Protein AF-A0A916IFM3-F1 (afdb_monomer)

Structure (mmCIF, N/CA/C/O backbone):
data_AF-A0A916IFM3-F1
#
_entry.id   AF-A0A916IFM3-F1
#
loop_
_atom_site.group_PDB
_atom_site.id
_atom_site.type_symbol
_atom_site.label_atom_id
_atom_site.label_alt_id
_atom_site.label_comp_id
_atom_site.label_asym_id
_atom_site.label_entity_id
_atom_site.label_seq_id
_atom_site.pdbx_PDB_ins_code
_atom_site.Cartn_x
_atom_site.Cartn_y
_atom_site.Cartn_z
_atom_site.occupancy
_atom_site.B_iso_or_equiv
_atom_site.auth_seq_id
_atom_site.auth_comp_id
_atom_site.auth_asym_id
_atom_site.auth_atom_id
_atom_site.pdbx_PDB_model_num
ATOM 1 N N . TYR A 1 1 ? -0.578 -4.551 -26.439 1.00 43.31 1 TYR A N 1
ATOM 2 C CA . TYR A 1 1 ? -0.124 -4.466 -25.037 1.00 43.31 1 TYR A CA 1
ATOM 3 C C . TYR A 1 1 ? 0.980 -3.425 -24.983 1.00 43.31 1 TYR A C 1
ATOM 5 O O . TYR A 1 1 ? 1.955 -3.583 -25.700 1.00 43.31 1 TYR A O 1
ATOM 13 N N . GLY A 1 2 ? 0.763 -2.298 -24.301 1.00 53.09 2 GLY A N 1
ATOM 14 C CA . GLY A 1 2 ? 1.649 -1.131 -24.403 1.00 53.09 2 GLY A CA 1
ATOM 15 C C . GLY A 1 2 ? 2.991 -1.342 -23.701 1.00 53.09 2 GLY A C 1
ATOM 16 O O . GLY A 1 2 ? 3.008 -1.802 -22.567 1.00 53.09 2 GLY A O 1
ATOM 17 N N . TYR A 1 3 ? 4.093 -0.980 -24.360 1.00 58.12 3 TYR A N 1
ATOM 18 C CA . TYR A 1 3 ? 5.470 -1.024 -23.833 1.00 58.12 3 TYR A CA 1
ATOM 19 C C . TYR A 1 3 ? 5.847 0.223 -23.011 1.00 58.12 3 TYR A C 1
ATOM 21 O O . TYR A 1 3 ? 7.018 0.493 -22.785 1.00 58.12 3 TYR A O 1
ATOM 29 N N . GLN A 1 4 ? 4.857 1.022 -22.612 1.00 66.69 4 GLN A N 1
ATOM 30 C CA . GLN A 1 4 ? 5.061 2.326 -21.972 1.00 66.69 4 GLN A CA 1
ATOM 31 C C . GLN A 1 4 ? 5.090 2.244 -20.441 1.00 66.69 4 GLN A C 1
ATOM 33 O O . GLN A 1 4 ? 5.260 3.261 -19.781 1.00 66.69 4 GLN A O 1
ATOM 38 N N . VAL A 1 5 ? 4.899 1.055 -19.859 1.00 75.56 5 VAL A N 1
ATOM 39 C CA . VAL A 1 5 ? 4.907 0.851 -18.406 1.00 75.56 5 VAL A CA 1
ATOM 40 C C . VAL A 1 5 ? 5.953 -0.195 -18.054 1.00 75.56 5 VAL A C 1
ATOM 42 O O . VAL A 1 5 ? 6.024 -1.240 -18.694 1.00 75.56 5 VAL A O 1
ATOM 45 N N . HIS A 1 6 ? 6.738 0.075 -17.017 1.00 77.75 6 HIS A N 1
ATOM 46 C CA . HIS A 1 6 ? 7.783 -0.808 -16.534 1.00 77.75 6 HIS A CA 1
ATOM 47 C C . HIS A 1 6 ? 7.199 -2.178 -16.116 1.00 77.75 6 HIS A C 1
ATOM 49 O O . HIS A 1 6 ? 6.141 -2.219 -15.466 1.00 77.75 6 HIS A O 1
ATOM 55 N N . PRO A 1 7 ? 7.875 -3.307 -16.415 1.00 79.06 7 PRO A N 1
ATOM 56 C CA . PRO A 1 7 ? 7.355 -4.660 -16.175 1.00 79.06 7 PRO A CA 1
ATOM 57 C C . PRO A 1 7 ? 6.849 -4.923 -14.746 1.00 79.06 7 PRO A C 1
ATOM 59 O O . PRO A 1 7 ? 5.881 -5.667 -14.554 1.00 79.06 7 PRO A O 1
ATOM 62 N N . LEU A 1 8 ? 7.448 -4.260 -13.748 1.00 80.00 8 LEU A N 1
ATOM 63 C CA . LEU A 1 8 ? 7.058 -4.343 -12.333 1.00 80.00 8 LEU A CA 1
ATOM 64 C C . LEU A 1 8 ? 5.604 -3.916 -12.068 1.00 80.00 8 LEU A C 1
ATOM 66 O O . LEU A 1 8 ? 4.938 -4.502 -11.214 1.00 80.00 8 LEU A O 1
ATOM 70 N N . TRP A 1 9 ? 5.067 -2.944 -12.810 1.00 81.88 9 TRP A N 1
ATOM 71 C CA . TRP A 1 9 ? 3.680 -2.478 -12.646 1.00 81.88 9 TRP A CA 1
ATOM 72 C C . TRP A 1 9 ? 2.765 -2.863 -13.810 1.00 81.88 9 TRP A C 1
ATOM 74 O O . TRP A 1 9 ? 1.543 -2.822 -13.663 1.00 81.88 9 TRP A O 1
ATOM 84 N N . GLN A 1 10 ? 3.323 -3.347 -14.923 1.00 80.56 10 GLN A N 1
ATOM 85 C CA . GLN A 1 10 ? 2.580 -3.759 -16.116 1.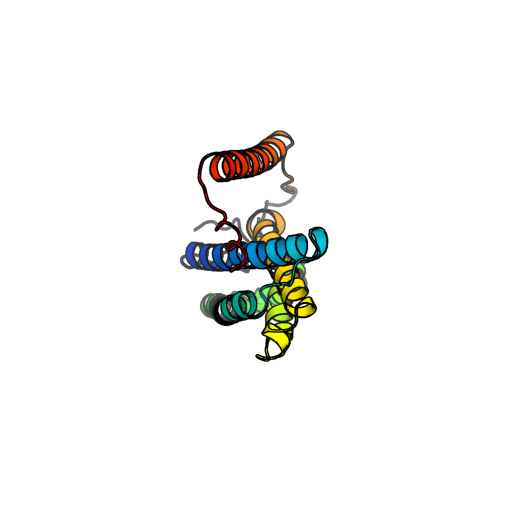00 80.56 10 GLN A CA 1
ATOM 86 C C . GLN A 1 10 ? 1.872 -5.119 -15.958 1.00 80.56 10 GLN A C 1
ATOM 88 O O . GLN A 1 10 ? 2.160 -6.084 -16.665 1.00 80.56 10 GLN A O 1
ATOM 93 N N . SER A 1 11 ? 0.904 -5.200 -15.049 1.00 74.88 11 SER A N 1
ATOM 94 C CA . SER A 1 11 ? 0.312 -6.465 -14.579 1.00 74.88 11 SER A CA 1
ATOM 95 C C . SER A 1 11 ? -0.672 -7.138 -15.558 1.00 74.88 11 SER A C 1
ATOM 97 O O . SER A 1 11 ? -1.480 -7.988 -15.184 1.00 74.88 11 SER A O 1
ATOM 99 N N . GLY A 1 12 ? -0.643 -6.730 -16.833 1.00 78.75 12 GLY A N 1
ATOM 100 C CA . GLY A 1 12 ? -1.432 -7.297 -17.927 1.00 78.75 12 GLY A CA 1
ATOM 101 C C . GLY A 1 12 ? -2.907 -7.511 -17.572 1.00 78.75 12 GLY A C 1
ATOM 102 O O . GLY A 1 12 ? -3.618 -6.571 -17.224 1.00 78.75 12 GLY A O 1
ATOM 103 N N . VAL A 1 13 ? -3.351 -8.767 -17.656 1.00 76.00 13 VAL A N 1
ATOM 104 C CA . VAL A 1 13 ? -4.736 -9.198 -17.387 1.00 76.00 13 VAL A CA 1
ATOM 105 C C . VAL A 1 13 ? -5.120 -9.064 -15.905 1.00 76.00 13 VAL A C 1
ATOM 107 O O . VAL A 1 13 ? -6.294 -8.887 -15.593 1.00 76.00 13 VAL A O 1
ATOM 110 N N . LEU A 1 14 ? -4.151 -9.106 -14.985 1.00 83.44 14 LEU A N 1
ATOM 111 C CA . LEU A 1 14 ? -4.379 -9.042 -13.536 1.00 83.44 14 LEU A CA 1
ATOM 112 C C . LEU A 1 14 ? -4.378 -7.609 -12.989 1.00 83.44 14 LEU A C 1
ATOM 114 O O . LEU A 1 14 ? -4.704 -7.399 -11.822 1.00 83.44 14 LEU A O 1
ATOM 118 N N . LEU A 1 15 ? -4.083 -6.610 -13.827 1.00 83.94 15 LEU A N 1
ATOM 119 C CA . LEU A 1 15 ? -4.070 -5.202 -13.434 1.00 83.94 15 LEU A CA 1
ATOM 120 C C . LEU A 1 15 ? -5.402 -4.732 -12.806 1.00 83.94 15 LEU A C 1
ATOM 122 O O . LEU A 1 15 ? -5.345 -4.146 -11.723 1.00 83.94 15 LEU A O 1
ATOM 126 N N . PRO A 1 16 ? -6.595 -5.036 -13.367 1.00 86.88 16 PRO A N 1
ATOM 127 C CA . PRO A 1 16 ? -7.860 -4.646 -12.741 1.00 86.88 16 PRO A CA 1
ATOM 128 C C . PRO A 1 16 ? -8.059 -5.288 -11.364 1.00 86.88 16 PRO A C 1
ATOM 130 O O . PRO A 1 16 ? -8.540 -4.632 -10.444 1.00 86.88 16 PRO A O 1
ATOM 133 N N . LEU A 1 17 ? -7.652 -6.551 -11.201 1.00 90.56 17 LEU A N 1
ATOM 134 C CA . LEU A 1 17 ? -7.787 -7.278 -9.940 1.00 90.56 17 LEU A CA 1
ATOM 135 C C . LEU A 1 17 ? -6.866 -6.701 -8.859 1.00 90.56 17 LEU A C 1
ATOM 137 O O . LEU A 1 17 ? -7.316 -6.456 -7.744 1.00 90.56 17 LEU A O 1
ATOM 141 N N . ILE A 1 18 ? -5.601 -6.435 -9.196 1.00 89.00 18 ILE A N 1
ATOM 142 C CA . ILE A 1 18 ? -4.613 -5.842 -8.284 1.00 89.00 18 ILE A CA 1
ATOM 143 C C . ILE A 1 18 ? -5.105 -4.481 -7.785 1.00 89.00 18 ILE A C 1
ATOM 145 O O . ILE A 1 18 ? -5.130 -4.247 -6.578 1.00 89.00 18 ILE A O 1
ATOM 1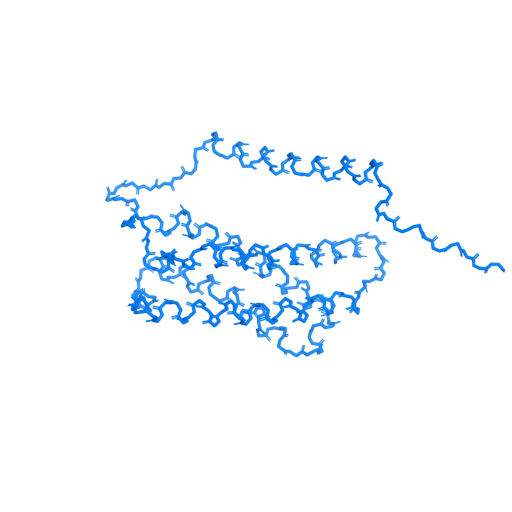49 N N . TYR A 1 19 ? -5.562 -3.613 -8.691 1.00 89.62 19 TYR A N 1
ATOM 150 C CA . TYR A 1 19 ? -6.073 -2.291 -8.321 1.00 89.62 19 TYR A CA 1
ATOM 151 C C . TYR A 1 19 ? -7.397 -2.358 -7.557 1.00 89.62 19 TYR A C 1
ATOM 153 O O . TYR A 1 19 ? -7.636 -1.526 -6.681 1.00 89.62 19 TYR A O 1
ATOM 161 N N . LEU A 1 20 ? -8.258 -3.336 -7.843 1.00 92.00 20 LEU A N 1
ATOM 162 C CA . LEU A 1 20 ? -9.482 -3.555 -7.076 1.00 92.00 20 LEU A CA 1
ATOM 163 C C . LEU A 1 20 ? -9.160 -3.973 -5.637 1.00 92.00 20 LEU A C 1
ATOM 165 O O . LEU A 1 20 ? -9.677 -3.374 -4.697 1.00 92.00 20 LEU A O 1
ATOM 169 N N . MET A 1 21 ? -8.272 -4.955 -5.458 1.00 92.94 21 MET A N 1
ATOM 170 C CA . MET A 1 21 ? -7.854 -5.420 -4.134 1.00 92.94 21 MET A CA 1
ATOM 171 C C . MET A 1 21 ? -7.252 -4.284 -3.307 1.00 92.94 21 MET A C 1
ATOM 173 O O . MET A 1 21 ? -7.645 -4.096 -2.154 1.00 92.94 21 MET A O 1
ATOM 177 N N . THR A 1 22 ? -6.360 -3.480 -3.896 1.00 92.56 22 THR A N 1
ATOM 178 C CA . THR A 1 22 ? -5.767 -2.349 -3.173 1.00 92.56 22 THR A CA 1
ATOM 179 C C . THR A 1 22 ? -6.749 -1.218 -2.925 1.00 92.56 22 THR A C 1
ATOM 181 O O . THR A 1 22 ? -6.660 -0.586 -1.879 1.00 92.56 22 THR A O 1
ATOM 184 N N . SER A 1 23 ? -7.740 -1.002 -3.797 1.00 92.44 23 SER A N 1
ATOM 185 C CA . SER A 1 23 ? -8.832 -0.049 -3.539 1.00 92.44 23 SER A CA 1
ATOM 186 C C . SER A 1 23 ? -9.685 -0.470 -2.342 1.00 92.44 23 SER A C 1
ATOM 188 O O . SER A 1 23 ? -9.995 0.359 -1.491 1.00 92.44 23 SER A O 1
ATOM 190 N N . ILE A 1 24 ? -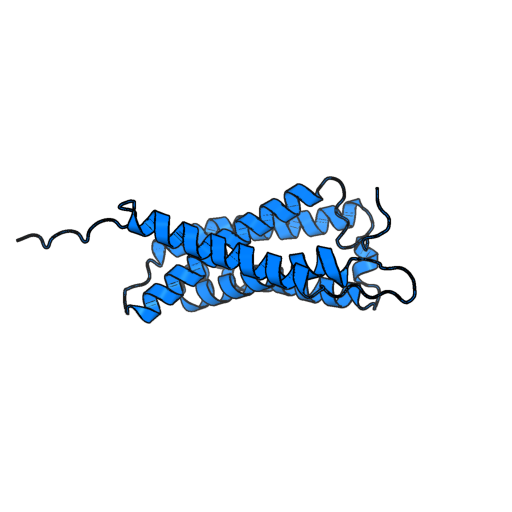10.026 -1.759 -2.240 1.00 92.56 24 ILE A N 1
ATOM 191 C CA . ILE A 1 24 ? -10.792 -2.293 -1.106 1.00 92.56 24 ILE A CA 1
ATOM 192 C C . ILE A 1 24 ? -9.981 -2.163 0.191 1.00 92.56 24 ILE A C 1
ATOM 194 O O . ILE A 1 24 ? -10.486 -1.660 1.194 1.00 92.56 24 ILE A O 1
ATOM 198 N N . MET A 1 25 ? -8.704 -2.556 0.166 1.00 94.00 25 MET A N 1
ATOM 199 C CA . MET A 1 25 ? -7.801 -2.403 1.312 1.00 94.00 25 MET A CA 1
ATOM 200 C C . MET A 1 25 ? -7.639 -0.935 1.729 1.00 94.00 25 MET A C 1
ATOM 202 O O . MET A 1 25 ? -7.648 -0.639 2.924 1.00 94.00 25 MET A O 1
ATOM 206 N N . LEU A 1 26 ? -7.526 -0.018 0.763 1.00 93.88 26 LEU A N 1
ATOM 207 C CA . LEU A 1 26 ? -7.425 1.420 1.006 1.00 93.88 26 LEU A CA 1
ATOM 208 C C . LEU A 1 26 ? -8.690 1.953 1.688 1.00 93.88 26 LEU A C 1
ATOM 210 O O . LEU A 1 26 ? -8.583 2.649 2.694 1.00 93.88 26 LEU A O 1
ATOM 214 N N . GLY A 1 27 ? -9.871 1.574 1.190 1.00 91.25 27 GLY A N 1
ATOM 215 C CA . GLY A 1 27 ? -11.158 1.974 1.763 1.00 91.25 27 GLY A CA 1
ATOM 216 C C . GLY A 1 27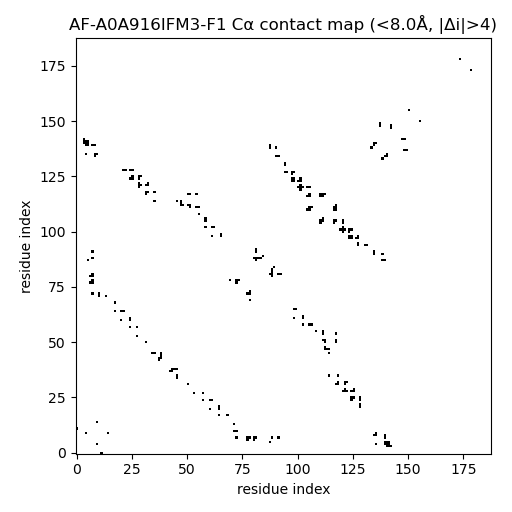 ? -11.328 1.509 3.209 1.00 91.25 27 GLY A C 1
ATOM 217 O O . GLY A 1 27 ? -11.643 2.308 4.086 1.00 91.25 27 GLY A O 1
ATOM 218 N N . PHE A 1 28 ? -11.036 0.239 3.501 1.00 91.00 28 PHE A N 1
ATOM 219 C CA . PHE A 1 28 ? -11.090 -0.264 4.878 1.00 91.00 28 PHE A CA 1
ATOM 220 C C . PHE A 1 28 ? -10.046 0.390 5.793 1.00 91.00 28 PHE A C 1
ATOM 222 O O . PHE A 1 28 ? -10.332 0.658 6.960 1.00 91.00 28 PHE A O 1
ATOM 229 N N . SER A 1 29 ? -8.855 0.689 5.269 1.00 92.56 29 SER A N 1
ATOM 230 C CA . SER A 1 29 ? -7.824 1.414 6.019 1.00 92.56 29 SER A CA 1
ATOM 231 C C . SER A 1 29 ? -8.274 2.837 6.358 1.00 92.56 29 SER A C 1
ATOM 233 O O . SER A 1 29 ? -8.092 3.272 7.493 1.00 92.56 29 SER A O 1
ATOM 235 N N . ALA A 1 30 ? -8.932 3.529 5.423 1.00 91.56 30 ALA A N 1
ATOM 236 C CA . ALA A 1 30 ? -9.507 4.852 5.658 1.00 91.56 30 ALA A CA 1
ATOM 237 C C . ALA A 1 30 ? -10.581 4.819 6.758 1.00 91.56 30 ALA A C 1
ATOM 239 O O . ALA A 1 30 ? -10.550 5.651 7.659 1.00 91.56 30 ALA A O 1
ATOM 240 N N . VAL A 1 31 ? -11.453 3.804 6.776 1.00 90.31 31 VAL A N 1
ATOM 241 C CA . VAL A 1 31 ? -12.450 3.628 7.852 1.00 90.31 31 VAL A CA 1
ATOM 242 C C . VAL A 1 31 ? -11.783 3.438 9.220 1.00 90.31 31 VAL A C 1
ATOM 244 O O . VAL A 1 31 ? -12.203 4.049 10.202 1.00 90.31 31 VAL A O 1
ATOM 247 N N . ILE A 1 32 ? -10.721 2.625 9.308 1.00 89.62 32 ILE A N 1
ATOM 248 C CA . ILE A 1 32 ? -9.962 2.438 10.560 1.00 89.62 32 ILE A CA 1
ATOM 249 C C . ILE A 1 32 ? -9.311 3.756 11.002 1.00 89.62 32 ILE A C 1
ATOM 251 O O . ILE A 1 32 ? -9.334 4.094 12.191 1.00 89.62 32 ILE A O 1
ATOM 255 N N . PHE A 1 33 ? -8.747 4.503 10.051 1.00 90.69 33 PHE A N 1
ATOM 256 C CA . PHE A 1 33 ? -8.129 5.803 10.285 1.00 90.69 33 PHE A CA 1
ATOM 257 C C . PHE A 1 33 ? -9.144 6.825 10.818 1.00 90.69 33 PHE A C 1
ATOM 259 O O . PHE A 1 33 ? -8.922 7.403 11.882 1.00 90.69 33 PHE A O 1
ATOM 266 N N . GLU A 1 34 ? -10.281 6.996 10.143 1.00 87.12 34 GLU A N 1
ATOM 267 C CA . GLU A 1 34 ? -11.346 7.927 10.529 1.00 87.12 34 GLU A CA 1
ATOM 268 C C . GLU A 1 34 ? -11.978 7.568 11.875 1.00 87.12 34 GLU A C 1
ATOM 270 O O . GLU A 1 34 ? -12.187 8.450 12.712 1.00 87.12 34 GLU A O 1
ATOM 275 N N . ALA A 1 35 ? -12.240 6.281 12.123 1.00 86.75 35 ALA A N 1
ATOM 276 C CA . ALA A 1 35 ? -12.782 5.814 13.396 1.00 86.75 35 ALA A CA 1
ATOM 277 C C . ALA A 1 35 ? -11.808 6.083 14.554 1.00 86.75 35 ALA A C 1
ATOM 279 O O . ALA A 1 35 ? -12.222 6.530 15.626 1.00 86.75 35 ALA A O 1
ATOM 280 N N . THR A 1 36 ? -10.507 5.869 14.328 1.00 86.62 36 THR A N 1
ATOM 281 C CA . THR A 1 36 ? -9.469 6.165 15.325 1.00 86.62 36 THR A CA 1
ATOM 282 C C . THR A 1 36 ? -9.354 7.665 15.576 1.00 86.62 36 THR A C 1
ATOM 284 O O . THR A 1 36 ? -9.361 8.094 16.729 1.00 86.62 36 THR A O 1
ATOM 287 N N . LEU A 1 37 ? -9.302 8.476 14.517 1.00 84.81 37 LEU A N 1
ATOM 288 C CA . LEU A 1 37 ? -9.191 9.929 14.628 1.00 84.81 37 LEU A CA 1
ATOM 289 C C . LEU A 1 37 ? -10.420 10.539 15.316 1.00 84.81 37 LEU A C 1
ATOM 291 O O . LEU A 1 37 ? -10.275 11.394 16.187 1.00 84.81 37 LEU A O 1
ATOM 295 N N . SER A 1 38 ? -11.618 10.049 14.990 1.00 79.38 38 SER A N 1
ATOM 296 C CA . SER A 1 38 ? -12.872 10.465 15.627 1.00 79.38 38 SER A CA 1
ATOM 297 C C . SER A 1 38 ? -12.919 10.063 17.100 1.00 79.38 38 SER A C 1
ATOM 299 O O . SER A 1 38 ? -13.292 10.872 17.944 1.00 79.38 38 SER A O 1
ATOM 301 N N . SER A 1 39 ? -12.496 8.844 17.446 1.00 82.06 39 SER A N 1
ATOM 302 C CA . SER A 1 39 ? -12.419 8.396 18.844 1.00 82.06 39 SER A CA 1
ATOM 303 C C . SER A 1 39 ? -11.472 9.270 19.672 1.00 82.06 39 SER A C 1
ATOM 305 O O . SER A 1 39 ? -11.841 9.694 20.768 1.00 82.06 39 SER A O 1
ATOM 307 N N . VAL A 1 40 ? -10.298 9.613 19.129 1.00 81.31 40 VAL A N 1
ATOM 308 C CA . VAL A 1 40 ? -9.335 10.505 19.792 1.00 81.31 40 VAL A CA 1
ATOM 309 C C . VAL A 1 40 ? -9.876 11.936 19.890 1.00 81.31 40 VAL A C 1
ATOM 311 O O . VAL A 1 40 ? -9.822 12.535 20.963 1.00 81.31 40 VAL A O 1
ATOM 314 N N . GLY A 1 41 ? -10.442 12.475 18.805 1.00 76.88 41 GLY A N 1
ATOM 315 C CA . GLY A 1 41 ? -10.962 13.845 18.743 1.00 76.88 41 GLY A CA 1
ATOM 316 C C . GLY A 1 41 ? -12.184 14.084 19.634 1.00 76.88 41 GLY A C 1
ATOM 317 O O . GLY A 1 41 ? -12.259 15.101 20.319 1.00 76.88 41 GLY A O 1
ATOM 318 N N . PHE A 1 42 ? -13.113 13.126 19.686 1.00 76.44 42 PHE A N 1
ATOM 319 C CA . PHE A 1 42 ? -14.323 13.196 20.514 1.00 76.44 42 PHE A CA 1
ATOM 320 C C . PHE A 1 42 ? -14.161 12.552 21.899 1.00 76.44 42 PHE A C 1
ATOM 322 O O . PHE A 1 42 ? -15.128 12.495 22.655 1.00 76.44 42 PHE A O 1
ATOM 329 N N . LYS A 1 43 ? -12.961 12.056 22.243 1.00 76.12 43 LYS A N 1
ATOM 330 C CA . LYS A 1 43 ? -12.668 11.334 23.497 1.00 76.12 43 LYS A CA 1
ATOM 331 C C . LYS A 1 43 ? -13.639 10.170 23.776 1.00 76.12 43 LYS A C 1
ATOM 333 O O . LYS A 1 43 ? -13.941 9.875 24.932 1.00 76.12 43 LYS A O 1
ATOM 338 N N . ARG A 1 44 ? -14.145 9.513 22.727 1.00 73.25 44 ARG A N 1
ATOM 339 C CA . ARG A 1 44 ? -15.030 8.337 22.833 1.00 73.25 44 ARG A CA 1
ATOM 340 C C . ARG A 1 44 ? -14.208 7.055 22.849 1.00 73.25 44 ARG A C 1
ATOM 342 O O . ARG A 1 44 ? -13.121 7.011 22.275 1.00 73.25 44 ARG A O 1
ATOM 349 N N . GLN A 1 45 ? -14.733 6.002 23.476 1.00 70.88 45 GLN A N 1
ATOM 350 C CA . GLN A 1 45 ? -14.096 4.687 23.421 1.00 70.88 45 GLN A CA 1
ATOM 351 C C . GLN A 1 45 ? -14.043 4.200 21.971 1.00 70.88 45 GLN A C 1
ATOM 353 O O . GLN A 1 45 ? -15.029 4.274 21.242 1.00 70.88 45 GLN A O 1
ATOM 358 N N . LEU A 1 46 ? -12.867 3.744 21.545 1.00 73.88 46 LEU A N 1
ATOM 359 C CA . LEU A 1 46 ? -12.694 3.151 20.229 1.00 73.88 46 LEU A CA 1
ATOM 360 C C . LEU A 1 46 ? -13.398 1.791 20.215 1.00 73.88 46 LEU A C 1
ATOM 362 O O . LEU A 1 46 ? -13.129 0.962 21.087 1.00 73.88 46 LEU A O 1
ATOM 366 N N . GLU A 1 47 ? -14.223 1.540 19.197 1.00 77.25 47 GLU A N 1
ATOM 367 C CA . GLU A 1 47 ? -14.903 0.258 18.940 1.00 77.25 47 GLU A CA 1
ATOM 368 C C . GLU A 1 47 ? -13.903 -0.832 18.496 1.00 77.25 47 GLU A C 1
ATOM 370 O O . GLU A 1 47 ? -13.989 -1.423 17.417 1.00 77.25 47 GLU A O 1
ATOM 375 N N . THR A 1 48 ? -12.891 -1.080 19.329 1.00 77.62 48 THR A N 1
ATOM 376 C CA . THR A 1 48 ? -11.785 -2.015 19.093 1.00 77.62 48 THR A CA 1
ATOM 377 C C . THR A 1 48 ? -12.233 -3.430 18.729 1.00 77.62 48 THR A C 1
ATOM 379 O O . THR A 1 48 ? -11.570 -4.027 17.877 1.00 77.62 48 THR A O 1
ATOM 382 N N . PRO A 1 49 ? -13.346 -3.989 19.255 1.00 81.81 49 PRO A N 1
ATOM 383 C CA . PRO A 1 49 ? -13.803 -5.309 18.829 1.00 81.81 49 PRO A CA 1
ATOM 384 C C . PRO A 1 49 ? -14.294 -5.323 17.376 1.00 81.81 49 PRO A C 1
ATOM 386 O O . PRO A 1 49 ? -14.086 -6.311 16.672 1.00 81.81 49 PRO A O 1
ATOM 389 N N . LEU A 1 50 ? -14.927 -4.239 16.912 1.00 84.69 50 LEU A N 1
ATOM 390 C CA . LEU A 1 50 ? -15.430 -4.115 15.543 1.00 84.69 50 LEU A CA 1
ATOM 391 C C . LEU A 1 50 ? -14.286 -3.829 14.562 1.00 84.69 50 LEU A C 1
ATOM 393 O O . LEU A 1 50 ? -14.150 -4.516 13.549 1.00 84.69 50 LEU A O 1
ATOM 397 N N . LEU A 1 51 ? -13.407 -2.890 14.915 1.00 85.38 51 LEU A N 1
ATOM 398 C CA . LEU A 1 51 ? -12.197 -2.564 14.154 1.00 85.38 51 LEU A CA 1
ATOM 399 C C . LEU A 1 51 ? -11.246 -3.761 14.035 1.00 85.38 51 LEU A C 1
ATOM 401 O O . LEU A 1 51 ? -10.667 -3.981 12.975 1.00 85.38 51 LEU A O 1
ATOM 405 N N . GLY A 1 52 ? -11.128 -4.577 15.085 1.00 85.50 52 GLY A N 1
ATOM 406 C CA . GLY A 1 52 ? -10.326 -5.798 15.053 1.00 85.50 52 GLY A CA 1
ATOM 407 C C . GLY A 1 52 ? -10.860 -6.839 14.067 1.00 85.50 52 GLY A C 1
ATOM 408 O O . GLY A 1 52 ? -10.079 -7.401 13.305 1.00 85.50 52 GLY A O 1
ATOM 409 N N . LYS A 1 53 ? -12.186 -7.039 14.005 1.00 87.75 53 LYS A N 1
ATOM 410 C CA . LYS A 1 53 ? -12.811 -7.940 13.017 1.00 87.75 53 LYS A CA 1
ATOM 411 C C . LYS A 1 53 ? -12.618 -7.444 11.583 1.00 87.75 53 LYS A C 1
ATOM 413 O O . LYS A 1 53 ? -12.314 -8.240 10.698 1.00 87.75 53 LYS A O 1
ATOM 418 N N . LEU A 1 54 ? -12.757 -6.136 11.352 1.00 88.25 54 LEU A N 1
ATOM 419 C CA . LEU A 1 54 ? -12.441 -5.527 10.054 1.00 88.25 54 LEU A CA 1
ATOM 420 C C . LEU A 1 54 ? -10.966 -5.738 9.692 1.00 88.25 54 LEU A C 1
ATOM 422 O O . LEU A 1 54 ? -10.644 -6.097 8.561 1.00 88.25 54 LEU A O 1
ATOM 426 N N . CYS A 1 55 ? -10.074 -5.580 10.670 1.00 88.56 55 CYS A N 1
ATOM 427 C CA . CYS A 1 55 ? -8.649 -5.807 10.492 1.00 88.56 55 CYS A CA 1
ATOM 428 C C . CYS A 1 55 ? -8.309 -7.272 10.181 1.00 88.56 55 CYS A C 1
ATOM 430 O O . CYS A 1 55 ? -7.366 -7.508 9.432 1.00 88.56 55 CYS A O 1
ATOM 432 N N . ASP A 1 56 ? -9.037 -8.255 10.721 1.00 89.81 56 ASP A N 1
ATOM 433 C CA . ASP A 1 56 ? -8.836 -9.673 10.387 1.00 89.81 56 ASP A CA 1
ATOM 434 C C . ASP A 1 56 ? -9.099 -9.931 8.891 1.00 89.81 56 ASP A C 1
ATOM 436 O O . ASP A 1 56 ? -8.284 -10.568 8.219 1.00 89.81 56 ASP A O 1
ATOM 440 N N . VAL A 1 57 ? -10.195 -9.379 8.350 1.00 91.00 57 VAL A N 1
ATOM 441 C CA . VAL A 1 57 ? -10.524 -9.470 6.915 1.00 91.00 57 VAL A CA 1
ATOM 442 C C . VAL A 1 57 ? -9.468 -8.756 6.077 1.00 91.00 57 VAL A C 1
ATOM 444 O O . VAL A 1 57 ? -8.941 -9.325 5.120 1.00 91.00 57 VAL A O 1
ATOM 447 N N . LEU A 1 58 ? -9.116 -7.530 6.467 1.00 92.25 58 LEU A N 1
ATOM 448 C CA . LEU A 1 58 ? -8.115 -6.726 5.775 1.00 92.25 58 LEU A CA 1
ATOM 449 C C . LEU A 1 58 ? -6.745 -7.418 5.757 1.00 92.25 58 LEU A C 1
ATOM 451 O O . LEU A 1 58 ? -6.073 -7.415 4.730 1.00 92.25 58 LEU A O 1
ATOM 455 N N . TRP A 1 59 ? -6.339 -8.046 6.862 1.00 93.62 59 TRP A N 1
ATOM 456 C CA . TRP A 1 59 ? -5.069 -8.764 6.952 1.00 93.62 59 TRP A CA 1
ATOM 457 C C . TRP A 1 59 ? -5.057 -10.004 6.051 1.00 93.62 59 TRP A C 1
ATOM 459 O O . TRP A 1 59 ? -4.074 -10.245 5.353 1.00 93.62 59 TRP A O 1
ATOM 469 N N . GLY A 1 60 ? -6.167 -10.748 5.991 1.00 93.81 60 GLY A N 1
ATOM 470 C CA . GLY A 1 60 ? -6.321 -11.858 5.047 1.00 93.81 60 GLY A CA 1
ATOM 471 C C . GLY A 1 60 ? -6.228 -11.401 3.587 1.00 93.81 60 GLY A C 1
ATOM 472 O O . GLY A 1 60 ? -5.504 -12.004 2.793 1.00 93.81 60 GLY A O 1
ATOM 473 N N . MET A 1 61 ? -6.895 -10.294 3.242 1.00 94.06 61 MET A N 1
ATOM 474 C CA . MET A 1 61 ? -6.806 -9.690 1.908 1.00 94.06 61 MET A CA 1
ATOM 475 C C . MET A 1 61 ? -5.394 -9.203 1.579 1.00 94.06 61 MET A C 1
ATOM 477 O O . MET A 1 61 ? -4.940 -9.391 0.454 1.00 94.06 61 MET A O 1
ATOM 481 N N . LEU A 1 62 ? -4.691 -8.617 2.549 1.00 95.25 62 LEU A N 1
ATOM 482 C CA . LEU A 1 62 ? -3.318 -8.147 2.392 1.00 95.25 62 LEU A CA 1
ATOM 483 C C . LEU A 1 62 ? -2.357 -9.299 2.087 1.00 95.25 62 LEU A C 1
ATOM 485 O O . LEU A 1 62 ? -1.543 -9.190 1.173 1.00 95.25 62 LEU A O 1
ATOM 489 N N . LEU A 1 63 ? -2.462 -10.416 2.810 1.00 95.75 63 LEU A N 1
ATOM 490 C CA . LEU A 1 63 ? -1.644 -11.594 2.522 1.00 95.75 63 LEU A CA 1
ATOM 491 C C . LEU A 1 63 ? -1.934 -12.164 1.136 1.00 95.75 63 LEU A C 1
ATOM 493 O O . LEU A 1 63 ? -1.000 -12.482 0.399 1.00 95.75 63 LEU A O 1
ATOM 497 N N . LEU A 1 64 ? -3.214 -12.256 0.769 1.00 95.38 64 LEU A N 1
ATOM 498 C CA . LEU A 1 64 ? -3.613 -12.692 -0.565 1.00 95.38 64 LEU A CA 1
ATOM 499 C C . LEU A 1 64 ? -3.057 -11.753 -1.641 1.00 95.38 64 LEU A C 1
ATOM 501 O O . LEU A 1 64 ? -2.550 -12.224 -2.653 1.00 95.38 64 LEU A O 1
ATOM 505 N N . PHE A 1 65 ? -3.108 -10.441 -1.410 1.00 94.50 65 PHE A N 1
ATOM 506 C CA . PHE A 1 65 ? -2.562 -9.435 -2.313 1.00 94.50 65 PHE A CA 1
ATOM 507 C C . PHE A 1 65 ? -1.049 -9.599 -2.493 1.00 94.50 65 PHE A C 1
ATOM 509 O O . PHE A 1 65 ? -0.581 -9.644 -3.627 1.00 94.50 65 PHE A O 1
ATOM 516 N N . ILE A 1 66 ? -0.289 -9.736 -1.402 1.00 94.25 66 ILE A N 1
ATOM 517 C CA . ILE A 1 66 ? 1.169 -9.923 -1.456 1.00 94.25 66 ILE A CA 1
ATOM 518 C C . ILE A 1 66 ? 1.510 -11.215 -2.208 1.00 94.25 66 ILE A C 1
ATOM 520 O O . ILE A 1 66 ? 2.359 -11.204 -3.100 1.00 94.25 66 ILE A O 1
ATOM 524 N N . ALA A 1 67 ? 0.823 -12.319 -1.896 1.00 94.19 67 ALA A N 1
ATOM 525 C CA . ALA A 1 67 ? 1.027 -13.597 -2.573 1.00 94.19 67 ALA A CA 1
ATOM 526 C C . ALA A 1 67 ? 0.709 -13.503 -4.072 1.00 94.19 67 ALA A C 1
ATOM 528 O O . ALA A 1 67 ? 1.512 -13.934 -4.900 1.00 94.19 67 ALA A O 1
ATOM 529 N N . LEU A 1 68 ? -0.424 -12.886 -4.423 1.00 93.12 68 LEU A N 1
ATOM 530 C CA . LEU A 1 68 ? -0.826 -12.660 -5.808 1.00 93.12 68 LEU A CA 1
ATOM 531 C C . LEU A 1 68 ? 0.202 -11.799 -6.540 1.00 93.12 68 LEU A C 1
ATOM 533 O O . LEU A 1 68 ? 0.588 -12.141 -7.651 1.00 93.12 68 LEU A O 1
ATOM 537 N N . ARG A 1 69 ? 0.688 -10.724 -5.911 1.00 89.75 69 ARG A N 1
ATOM 538 C CA . ARG A 1 69 ? 1.687 -9.817 -6.484 1.00 89.75 69 ARG A CA 1
ATOM 539 C C . ARG A 1 69 ? 2.975 -10.560 -6.833 1.00 89.75 69 ARG A C 1
ATOM 541 O O . ARG A 1 69 ? 3.469 -10.436 -7.947 1.00 89.75 69 ARG A O 1
ATOM 548 N N . VAL A 1 70 ? 3.494 -11.371 -5.912 1.00 90.62 70 VAL A N 1
ATOM 549 C CA . VAL A 1 70 ? 4.719 -12.153 -6.143 1.00 90.62 70 VAL A CA 1
ATOM 550 C C . VAL A 1 70 ? 4.503 -13.233 -7.206 1.00 90.62 70 VAL A C 1
ATOM 552 O O . VAL A 1 70 ? 5.323 -13.361 -8.115 1.00 90.62 70 VAL A O 1
ATOM 555 N N . ALA A 1 71 ? 3.397 -13.981 -7.134 1.00 90.19 71 ALA A N 1
ATOM 556 C CA . ALA A 1 71 ? 3.070 -15.026 -8.108 1.00 90.19 71 ALA A CA 1
ATOM 557 C C . ALA A 1 71 ? 2.932 -14.463 -9.528 1.00 90.19 71 ALA A C 1
ATOM 559 O O . ALA A 1 71 ? 3.389 -15.063 -10.498 1.00 90.19 71 ALA A O 1
ATOM 560 N N . GLU A 1 72 ? 2.340 -13.281 -9.643 1.00 89.56 72 GLU A N 1
ATOM 561 C CA . GLU A 1 72 ? 2.093 -12.601 -10.903 1.00 89.56 72 GLU A CA 1
ATOM 562 C C . GLU A 1 72 ? 3.377 -12.024 -11.527 1.00 89.56 72 GLU A C 1
ATOM 564 O O . GLU A 1 72 ? 3.560 -12.117 -12.745 1.00 89.56 72 GLU A O 1
ATOM 569 N N . LEU A 1 73 ? 4.319 -11.519 -10.721 1.00 87.44 73 LEU A N 1
ATOM 570 C CA . LEU A 1 73 ? 5.661 -11.154 -11.199 1.00 87.44 73 LEU A CA 1
ATOM 571 C C . LEU A 1 73 ? 6.488 -12.385 -11.607 1.00 87.44 73 LEU A C 1
ATOM 573 O O . LEU A 1 73 ? 7.225 -12.327 -12.597 1.00 87.44 73 LEU A O 1
ATOM 577 N N . ALA A 1 74 ? 6.374 -13.488 -10.860 1.00 88.00 74 ALA A N 1
ATOM 578 C CA . ALA A 1 74 ? 7.074 -14.737 -11.149 1.00 88.00 74 ALA A CA 1
ATOM 579 C C . ALA A 1 74 ? 6.573 -15.379 -12.451 1.00 88.00 74 ALA A C 1
ATOM 581 O O . ALA A 1 74 ? 7.389 -15.734 -13.298 1.00 88.00 74 ALA A O 1
ATOM 582 N N . TRP A 1 75 ? 5.249 -15.453 -12.653 1.00 87.69 75 TRP A N 1
ATOM 583 C CA . TRP A 1 75 ? 4.641 -15.976 -13.884 1.00 87.69 75 TRP A CA 1
ATOM 584 C C . TRP A 1 75 ? 5.160 -15.228 -15.112 1.00 87.69 75 TRP A C 1
ATOM 586 O O . TRP A 1 75 ? 5.543 -15.839 -16.107 1.00 87.69 75 TRP A O 1
ATOM 596 N N . ARG A 1 76 ? 5.198 -13.893 -15.050 1.00 84.31 76 ARG A N 1
ATOM 597 C CA . ARG A 1 76 ? 5.628 -13.050 -16.176 1.00 84.31 76 ARG A CA 1
ATOM 598 C C . ARG A 1 76 ? 7.142 -13.033 -16.391 1.00 84.31 76 ARG A C 1
ATOM 600 O O . ARG A 1 76 ? 7.598 -12.397 -17.336 1.00 84.31 76 ARG A O 1
ATOM 607 N N . GLY A 1 77 ? 7.924 -13.664 -15.513 1.00 84.44 77 GLY A N 1
ATOM 608 C CA . GLY A 1 77 ? 9.385 -13.586 -15.548 1.00 84.44 77 GLY A CA 1
ATOM 609 C C . GLY A 1 77 ? 9.929 -12.175 -15.293 1.00 84.44 77 GLY A C 1
ATOM 610 O O . GLY A 1 77 ? 11.084 -11.907 -15.602 1.00 84.44 77 GLY A O 1
ATOM 611 N N . ALA A 1 78 ? 9.119 -11.270 -14.730 1.00 84.69 78 ALA A N 1
ATOM 612 C CA . ALA A 1 78 ? 9.505 -9.890 -14.433 1.00 84.69 78 ALA A CA 1
ATOM 613 C C . ALA A 1 78 ? 10.206 -9.760 -13.070 1.00 84.69 78 ALA A C 1
ATOM 615 O O . ALA A 1 78 ? 10.816 -8.733 -12.790 1.00 84.69 78 ALA A O 1
ATOM 616 N N . LEU A 1 79 ? 10.161 -10.798 -12.229 1.00 83.12 79 LEU A N 1
ATOM 617 C CA . LEU A 1 79 ? 10.786 -10.810 -10.902 1.00 83.12 79 LEU A CA 1
ATOM 618 C C . LEU A 1 79 ? 12.273 -10.378 -10.894 1.00 83.12 79 LEU A C 1
ATOM 620 O O . LEU A 1 79 ? 12.638 -9.601 -10.016 1.00 83.12 79 LEU A O 1
ATOM 624 N N . PRO A 1 80 ? 13.131 -10.780 -11.860 1.00 85.50 80 PRO A N 1
ATOM 625 C CA . PRO A 1 80 ? 14.527 -10.339 -11.901 1.00 85.50 80 PRO A CA 1
ATOM 626 C C . PRO A 1 80 ? 14.689 -8.824 -12.076 1.00 85.50 80 PRO A C 1
ATOM 628 O O . PRO A 1 80 ? 15.652 -8.260 -11.567 1.00 85.50 80 PRO A O 1
ATOM 631 N N . THR A 1 81 ? 13.736 -8.149 -12.734 1.00 83.38 81 THR A N 1
ATOM 632 C CA . THR A 1 81 ? 13.779 -6.684 -12.911 1.00 83.38 81 THR A CA 1
ATOM 633 C C . THR A 1 81 ? 13.646 -5.931 -11.588 1.00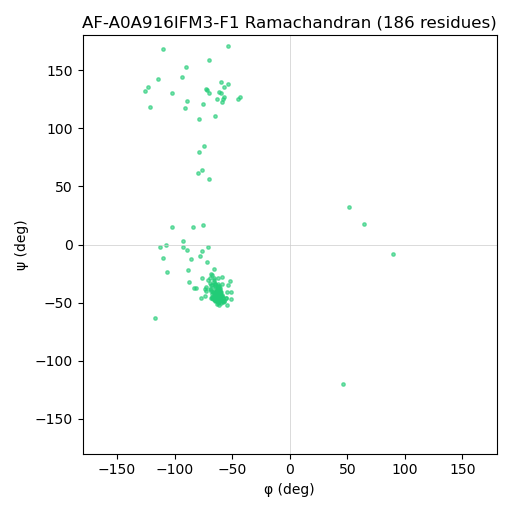 83.38 81 THR A C 1
ATOM 635 O O . THR A 1 81 ? 14.126 -4.813 -11.484 1.00 83.38 81 THR A O 1
ATOM 638 N N . ALA A 1 82 ? 13.094 -6.559 -10.542 1.00 82.31 82 ALA A N 1
ATOM 639 C CA . ALA A 1 82 ? 13.045 -5.974 -9.201 1.00 82.31 82 ALA A CA 1
ATOM 640 C C . ALA A 1 82 ? 14.420 -5.933 -8.511 1.00 82.31 82 ALA A C 1
ATOM 642 O O . ALA A 1 82 ? 14.571 -5.267 -7.492 1.00 82.31 82 ALA A O 1
ATOM 643 N N . PHE A 1 83 ? 15.410 -6.673 -9.016 1.00 87.19 83 PHE A N 1
ATOM 644 C CA . PHE A 1 83 ? 16.757 -6.746 -8.441 1.00 87.19 83 PHE A CA 1
ATOM 645 C C . PHE A 1 83 ? 17.801 -6.000 -9.276 1.00 87.19 83 PHE A C 1
ATOM 647 O O . PHE A 1 83 ? 18.973 -5.960 -8.904 1.00 87.19 83 PHE A O 1
ATOM 654 N N 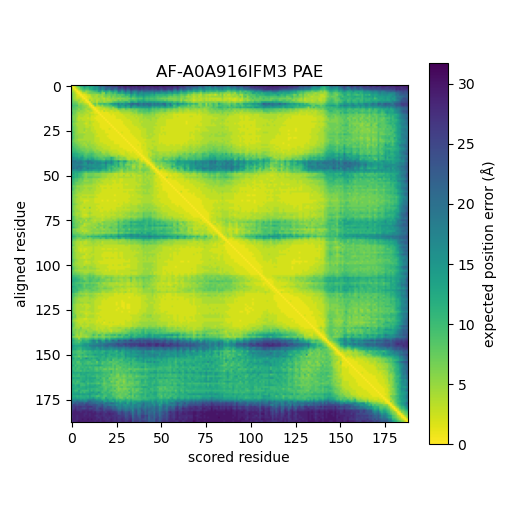. VAL A 1 84 ? 17.387 -5.401 -10.394 1.00 86.38 84 VAL A N 1
ATOM 655 C CA . VAL A 1 84 ? 18.222 -4.456 -11.132 1.00 86.38 84 VAL A CA 1
ATOM 656 C C . VAL A 1 84 ? 18.294 -3.177 -10.303 1.00 86.38 84 VAL A C 1
ATOM 658 O O . VAL A 1 84 ? 17.283 -2.724 -9.782 1.00 86.38 84 VAL A O 1
ATOM 661 N N . LEU A 1 85 ? 19.490 -2.617 -10.117 1.00 79.25 85 LEU A N 1
ATOM 662 C CA . LEU A 1 85 ? 19.688 -1.441 -9.266 1.00 79.25 85 LEU A CA 1
ATOM 663 C C . LEU A 1 85 ? 19.286 -0.148 -10.003 1.00 79.25 85 LEU A C 1
ATOM 665 O O . LEU A 1 85 ? 20.120 0.717 -10.262 1.00 79.25 85 LEU A O 1
ATOM 669 N N . ASP A 1 86 ? 18.014 -0.043 -10.381 1.00 84.56 86 ASP A N 1
ATOM 670 C CA . ASP A 1 86 ? 17.420 1.122 -11.032 1.00 84.56 86 ASP A CA 1
ATOM 671 C C . ASP A 1 86 ? 16.442 1.865 -10.099 1.00 84.56 86 ASP A C 1
ATOM 673 O O . ASP A 1 86 ? 16.087 1.413 -9.004 1.00 84.56 86 ASP A O 1
ATOM 677 N N . THR A 1 87 ? 16.035 3.073 -10.497 1.00 84.00 87 THR A N 1
ATOM 678 C CA . THR A 1 87 ? 15.120 3.904 -9.698 1.00 84.00 87 THR A CA 1
ATOM 679 C C . THR A 1 87 ? 13.768 3.213 -9.503 1.00 84.00 87 THR A C 1
ATOM 681 O O . THR A 1 87 ? 13.164 3.308 -8.435 1.00 84.00 87 THR A O 1
ATOM 684 N N . GLN A 1 88 ? 13.309 2.479 -10.515 1.00 85.62 88 GLN A N 1
ATOM 685 C CA . GLN A 1 88 ? 12.054 1.743 -10.523 1.00 85.62 88 GLN A CA 1
ATOM 686 C C . GLN A 1 88 ? 12.059 0.613 -9.482 1.00 85.62 88 GLN A C 1
ATOM 688 O O . GLN A 1 88 ? 11.136 0.519 -8.673 1.00 85.62 88 GLN A O 1
ATOM 693 N N . ALA A 1 89 ? 13.105 -0.205 -9.427 1.00 86.56 89 ALA A N 1
ATOM 694 C CA . ALA A 1 89 ? 13.264 -1.266 -8.444 1.00 86.56 89 ALA A CA 1
ATOM 695 C C . ALA A 1 89 ? 13.288 -0.717 -7.015 1.00 86.56 89 ALA A C 1
ATOM 697 O O . ALA A 1 89 ? 12.632 -1.280 -6.138 1.00 86.56 89 ALA A O 1
ATOM 698 N N . VAL A 1 90 ? 13.965 0.412 -6.770 1.00 88.94 90 VAL A N 1
ATOM 699 C CA . VAL A 1 90 ? 13.966 1.058 -5.445 1.00 88.94 90 VAL A CA 1
ATOM 700 C C . VAL A 1 90 ? 12.545 1.434 -5.017 1.00 88.94 90 VAL A C 1
ATOM 702 O O . VAL A 1 90 ? 12.113 1.063 -3.924 1.00 88.94 90 VAL A O 1
ATOM 705 N N . TRP A 1 91 ? 11.782 2.109 -5.880 1.00 88.75 91 TRP A N 1
ATOM 706 C CA . TRP A 1 91 ? 10.395 2.480 -5.579 1.00 88.75 91 TRP A CA 1
ATOM 707 C C . TRP A 1 91 ? 9.469 1.273 -5.424 1.00 88.75 91 TRP A C 1
ATOM 709 O O . TRP A 1 91 ? 8.577 1.293 -4.573 1.00 88.75 91 TRP A O 1
ATOM 719 N N . PHE A 1 92 ? 9.707 0.207 -6.187 1.00 90.06 92 PHE A N 1
ATOM 720 C CA . PHE A 1 92 ? 8.996 -1.059 -6.041 1.00 90.06 92 PHE A CA 1
ATOM 721 C C . PHE A 1 92 ? 9.267 -1.723 -4.685 1.00 90.06 92 PHE A C 1
ATOM 723 O O . PHE A 1 92 ? 8.334 -2.224 -4.053 1.00 90.06 92 PHE A O 1
ATOM 730 N N . TRP A 1 93 ? 10.510 -1.705 -4.198 1.00 91.75 93 TRP A N 1
ATOM 731 C CA . TRP A 1 93 ? 10.848 -2.239 -2.877 1.00 91.75 93 TRP A CA 1
ATOM 732 C C . TRP A 1 93 ? 10.286 -1.393 -1.742 1.00 91.75 93 TRP A C 1
ATOM 734 O O . TRP A 1 93 ? 9.807 -1.962 -0.764 1.00 91.75 93 TRP A O 1
ATOM 744 N N . ILE A 1 94 ? 10.280 -0.064 -1.876 1.00 93.56 94 ILE A N 1
ATOM 745 C CA . ILE A 1 94 ? 9.629 0.828 -0.906 1.00 93.56 94 ILE A CA 1
ATOM 746 C C . ILE A 1 94 ? 8.125 0.524 -0.847 1.00 93.56 94 ILE A C 1
ATOM 748 O O . ILE A 1 94 ? 7.591 0.294 0.236 1.00 93.56 94 ILE A O 1
ATOM 752 N N . GLU A 1 95 ? 7.448 0.448 -1.997 1.00 93.31 95 GLU A N 1
ATOM 753 C CA . GLU A 1 95 ? 6.028 0.069 -2.081 1.00 93.31 95 GLU A CA 1
ATOM 754 C C . GLU A 1 95 ? 5.773 -1.304 -1.447 1.00 93.31 95 GLU A C 1
ATOM 756 O O . GLU A 1 95 ? 4.891 -1.452 -0.600 1.00 93.31 95 GLU A O 1
ATOM 761 N N . SER A 1 96 ? 6.581 -2.303 -1.805 1.00 93.06 96 SER A N 1
ATOM 762 C CA . SER A 1 96 ? 6.460 -3.663 -1.276 1.00 93.06 96 SER A CA 1
ATOM 763 C C . SER A 1 96 ? 6.676 -3.701 0.237 1.00 93.06 96 SER A C 1
ATOM 765 O O . SER A 1 96 ? 5.917 -4.354 0.951 1.00 93.06 96 SER A O 1
ATOM 767 N N . ALA A 1 97 ? 7.655 -2.954 0.754 1.00 94.69 97 ALA A N 1
ATOM 768 C CA . ALA A 1 97 ? 7.902 -2.833 2.185 1.00 94.69 97 ALA A CA 1
ATOM 769 C C . ALA A 1 97 ? 6.710 -2.203 2.916 1.00 94.69 97 ALA A C 1
ATOM 771 O O . ALA A 1 97 ? 6.357 -2.661 4.001 1.00 94.69 97 ALA A O 1
ATOM 772 N N . LEU A 1 98 ? 6.042 -1.215 2.314 1.00 94.75 98 LEU A N 1
ATOM 773 C CA . LEU A 1 98 ? 4.845 -0.591 2.881 1.00 94.75 98 LEU A CA 1
ATOM 774 C C . LEU A 1 98 ? 3.629 -1.530 2.934 1.00 94.75 98 LEU A C 1
ATOM 776 O O . LEU A 1 98 ? 2.783 -1.352 3.806 1.00 94.75 98 LEU A O 1
ATOM 780 N N . PHE A 1 99 ? 3.539 -2.542 2.065 1.00 94.75 99 PHE A N 1
ATOM 781 C CA . PHE A 1 99 ? 2.528 -3.604 2.181 1.00 94.75 99 PHE A CA 1
ATOM 782 C C . PHE A 1 99 ? 2.944 -4.716 3.156 1.00 94.75 99 PHE A C 1
ATOM 784 O O . PHE A 1 99 ? 2.114 -5.232 3.904 1.00 94.75 99 PHE A O 1
ATOM 791 N N . VAL A 1 100 ? 4.228 -5.078 3.194 1.00 95.81 100 VAL A N 1
ATOM 792 C CA . VAL A 1 100 ? 4.740 -6.146 4.069 1.00 95.81 100 VAL A CA 1
ATOM 793 C C . VAL A 1 100 ? 4.803 -5.703 5.536 1.00 95.81 100 VAL A C 1
ATOM 795 O O . VAL A 1 100 ? 4.460 -6.480 6.426 1.00 95.81 100 VAL A O 1
ATOM 798 N N . ALA A 1 101 ? 5.181 -4.456 5.818 1.00 95.12 101 ALA A N 1
ATOM 799 C CA . ALA A 1 101 ? 5.264 -3.917 7.176 1.00 95.12 101 ALA A CA 1
ATOM 800 C C . ALA A 1 101 ? 3.953 -4.060 7.981 1.00 95.12 101 ALA A C 1
ATOM 802 O O . ALA A 1 101 ? 4.002 -4.635 9.073 1.00 95.12 101 ALA A O 1
ATOM 803 N N . PRO A 1 102 ? 2.772 -3.634 7.483 1.00 93.00 102 PRO A N 1
ATOM 804 C CA . PRO A 1 102 ? 1.509 -3.843 8.184 1.00 93.00 102 PRO A CA 1
ATOM 805 C C . PRO A 1 102 ? 1.131 -5.326 8.277 1.00 93.00 102 PRO A C 1
ATOM 807 O O . PRO A 1 102 ? 0.547 -5.726 9.284 1.00 93.00 102 PRO A O 1
ATOM 810 N N . ALA A 1 103 ? 1.511 -6.166 7.305 1.00 94.00 103 ALA A N 1
ATOM 811 C CA . ALA A 1 103 ? 1.283 -7.612 7.383 1.00 94.00 103 ALA A CA 1
ATOM 812 C C . ALA A 1 103 ? 2.020 -8.243 8.578 1.00 94.00 103 ALA A C 1
ATOM 814 O O . ALA A 1 103 ? 1.441 -9.059 9.299 1.00 94.00 103 ALA A O 1
ATOM 815 N N . LEU A 1 104 ? 3.264 -7.818 8.829 1.00 94.25 104 LEU A N 1
ATOM 816 C CA . LEU A 1 104 ? 4.065 -8.253 9.976 1.00 94.25 104 LEU A CA 1
ATOM 817 C C . LEU A 1 104 ? 3.573 -7.632 11.291 1.00 94.25 104 LEU A C 1
ATOM 819 O O . LEU A 1 104 ? 3.418 -8.329 12.294 1.00 94.25 104 LEU A O 1
ATOM 823 N N . LEU A 1 105 ? 3.277 -6.331 11.286 1.00 92.81 105 LEU A N 1
ATOM 824 C CA . LEU A 1 105 ? 2.823 -5.591 12.465 1.00 92.81 105 LEU A CA 1
ATOM 825 C C . LEU A 1 105 ? 1.484 -6.117 13.003 1.00 92.81 105 LEU A C 1
ATOM 827 O O . LEU A 1 105 ? 1.266 -6.132 14.216 1.00 92.81 105 LEU A O 1
ATOM 831 N N . LEU A 1 106 ? 0.609 -6.582 12.109 1.00 91.31 106 LEU A N 1
ATOM 832 C CA . LEU A 1 106 ? -0.724 -7.107 12.411 1.00 91.31 106 LEU A CA 1
ATOM 833 C C . LEU A 1 106 ? -0.786 -8.643 12.375 1.00 91.31 106 LEU A C 1
ATOM 835 O O . LEU A 1 106 ? -1.879 -9.206 12.348 1.00 91.31 106 LEU A O 1
ATOM 839 N N . ALA A 1 107 ? 0.355 -9.341 12.400 1.00 91.06 107 ALA A N 1
ATOM 840 C CA . ALA A 1 107 ? 0.400 -10.801 12.275 1.00 91.06 107 ALA A CA 1
ATOM 841 C C . ALA A 1 107 ? -0.331 -11.536 13.413 1.00 91.06 107 ALA A C 1
ATOM 843 O O . ALA A 1 107 ? -0.972 -12.564 13.183 1.00 91.06 107 ALA A O 1
ATOM 844 N N . SER A 1 108 ? -0.285 -11.006 14.641 1.00 90.62 108 SER A N 1
ATOM 845 C CA . SER A 1 108 ? -0.941 -11.634 15.790 1.00 90.62 108 SER A CA 1
ATOM 846 C C . SER A 1 108 ? -2.360 -11.095 16.031 1.00 90.62 108 SER A C 1
ATOM 848 O O . SER A 1 108 ? -2.594 -9.888 15.921 1.00 90.62 108 SER A O 1
ATOM 850 N N . PRO A 1 109 ? -3.314 -11.942 16.468 1.00 85.75 109 PRO A N 1
ATOM 851 C CA . PRO A 1 109 ? -4.657 -11.489 16.841 1.00 85.75 109 PRO A CA 1
ATOM 852 C C . PRO A 1 109 ? -4.661 -10.445 17.968 1.00 85.75 109 PRO A C 1
ATOM 854 O O . PRO A 1 109 ? -5.562 -9.617 18.052 1.00 85.75 109 PRO A O 1
ATOM 857 N N . ALA A 1 110 ? -3.651 -10.469 18.846 1.00 87.00 110 ALA A N 1
ATOM 858 C CA . ALA A 1 110 ? -3.465 -9.452 19.879 1.00 87.00 110 ALA A CA 1
ATOM 859 C C . ALA A 1 110 ? -3.068 -8.094 19.275 1.00 87.00 110 ALA A C 1
ATOM 861 O O . ALA A 1 110 ? -3.576 -7.057 19.697 1.00 87.00 110 ALA A O 1
ATOM 862 N N . ALA A 1 111 ? -2.209 -8.088 18.249 1.00 87.62 111 ALA A N 1
ATOM 863 C CA . ALA A 1 111 ? -1.826 -6.866 17.550 1.00 87.62 111 ALA A CA 1
ATOM 864 C C . ALA A 1 111 ? -3.018 -6.209 16.844 1.00 87.62 111 ALA A C 1
ATOM 866 O O . ALA A 1 111 ? -3.171 -4.993 16.913 1.00 87.62 111 ALA A O 1
ATOM 867 N N . ARG A 1 112 ? -3.899 -7.023 16.252 1.00 86.50 112 ARG A N 1
ATOM 868 C CA . ARG A 1 112 ? -5.133 -6.578 15.581 1.00 86.50 112 ARG A CA 1
ATOM 869 C C . ARG A 1 112 ? -6.218 -6.072 16.531 1.00 86.50 112 ARG A C 1
ATOM 871 O O . ARG A 1 112 ? -7.262 -5.619 16.087 1.00 86.50 112 ARG A O 1
ATOM 878 N N . ARG A 1 113 ? -5.983 -6.122 17.841 1.00 86.88 113 ARG A N 1
ATOM 879 C CA . ARG A 1 113 ? -6.876 -5.563 18.867 1.00 86.88 113 ARG A CA 1
ATOM 880 C C . ARG A 1 113 ? -6.251 -4.379 19.598 1.00 86.88 113 ARG A C 1
ATOM 882 O O . ARG A 1 113 ? -6.897 -3.776 20.445 1.00 86.88 113 ARG A O 1
ATOM 889 N N . HIS A 1 114 ? -5.007 -4.030 19.268 1.00 87.94 114 HIS A N 1
ATOM 890 C CA . HIS A 1 114 ? -4.300 -2.914 19.876 1.00 87.94 114 HIS A CA 1
ATOM 891 C C . HIS A 1 114 ? -4.539 -1.623 19.066 1.00 87.94 114 HIS A C 1
ATOM 893 O O . HIS A 1 114 ? -4.082 -1.549 17.920 1.00 87.94 114 HIS A O 1
ATOM 899 N N . PRO A 1 115 ? -5.169 -0.578 19.640 1.00 84.81 115 PRO A N 1
ATOM 900 C CA . PRO A 1 115 ? -5.531 0.656 18.928 1.00 84.81 115 PRO A CA 1
ATOM 901 C C . PRO A 1 115 ? -4.374 1.289 18.151 1.00 84.81 115 PRO A C 1
ATOM 903 O O . PRO A 1 115 ? -4.497 1.587 16.968 1.00 84.81 115 PRO A O 1
ATOM 906 N N . GLY A 1 116 ? -3.204 1.416 18.788 1.00 87.12 116 GLY A N 1
ATOM 907 C CA . GLY A 1 116 ? -2.037 2.029 18.147 1.00 87.12 116 GLY A CA 1
ATOM 908 C C . GLY A 1 116 ? -1.488 1.222 16.966 1.00 87.12 116 GLY A C 1
ATOM 909 O O . GLY A 1 116 ? -0.949 1.799 16.028 1.00 87.12 116 GLY A O 1
ATOM 910 N N . ARG A 1 117 ? -1.654 -0.109 16.975 1.00 90.00 117 ARG A N 1
ATOM 911 C CA . ARG A 1 117 ? -1.183 -0.971 15.880 1.00 90.00 117 ARG A CA 1
ATOM 912 C C . ARG A 1 117 ? -2.174 -0.978 14.724 1.00 90.00 117 ARG A C 1
ATOM 914 O O . ARG A 1 117 ? -1.746 -0.940 13.578 1.00 90.00 117 ARG A O 1
ATOM 921 N N . LEU A 1 118 ? -3.472 -0.960 15.028 1.00 89.44 118 LEU A N 1
ATOM 922 C CA . LEU A 1 118 ? -4.528 -0.769 14.034 1.00 89.44 118 LEU A CA 1
ATOM 923 C C . LEU A 1 118 ? -4.341 0.545 13.274 1.00 89.44 118 LEU A C 1
ATOM 925 O O . LEU A 1 118 ? -4.330 0.543 12.047 1.00 89.44 118 LEU A O 1
ATOM 929 N N . PHE A 1 119 ? -4.112 1.641 13.998 1.00 90.75 119 PHE A N 1
ATOM 930 C CA . PHE A 1 119 ? -3.859 2.943 13.393 1.00 90.75 119 PHE A CA 1
ATOM 931 C C . PHE A 1 119 ? -2.593 2.949 12.532 1.00 90.75 119 PHE A C 1
ATOM 933 O O . PHE A 1 119 ? -2.643 3.338 11.368 1.00 90.75 119 PHE A O 1
ATOM 940 N N . ALA A 1 120 ? -1.468 2.467 13.073 1.00 93.12 120 ALA A N 1
ATOM 941 C CA . ALA A 1 120 ? -0.213 2.402 12.328 1.00 93.12 120 ALA A CA 1
ATOM 942 C C . ALA A 1 120 ? -0.343 1.543 11.059 1.00 93.12 120 ALA A C 1
ATOM 944 O O . ALA A 1 120 ? 0.104 1.955 9.992 1.00 93.12 120 ALA A O 1
ATOM 945 N N . GLY A 1 121 ? -0.999 0.383 11.156 1.00 93.31 121 GLY A N 1
ATOM 946 C CA . GLY A 1 121 ? -1.235 -0.497 10.015 1.00 93.31 121 GLY A CA 1
ATOM 947 C C . GLY A 1 121 ? -2.131 0.136 8.950 1.00 93.31 121 GLY A C 1
ATOM 948 O O . GLY A 1 121 ? -1.811 0.055 7.767 1.00 93.31 121 GLY A O 1
ATOM 949 N N . ALA A 1 122 ? -3.202 0.823 9.359 1.00 92.81 122 ALA A N 1
ATOM 950 C CA . ALA A 1 122 ? -4.075 1.557 8.447 1.00 92.81 122 ALA A CA 1
ATOM 951 C C . ALA A 1 122 ? -3.322 2.670 7.705 1.00 92.81 122 ALA A C 1
ATOM 953 O O . ALA A 1 122 ? -3.407 2.756 6.483 1.00 92.81 122 ALA A O 1
ATOM 954 N N . VAL A 1 123 ? -2.518 3.471 8.413 1.00 94.31 123 VAL A N 1
ATOM 955 C CA . VAL A 1 123 ? -1.696 4.525 7.796 1.00 94.31 123 VAL A CA 1
ATOM 956 C C . VAL A 1 123 ? -0.690 3.933 6.808 1.00 94.31 123 VAL A C 1
ATOM 958 O O . VAL A 1 123 ? -0.580 4.422 5.686 1.00 94.31 123 VAL A O 1
ATOM 961 N N . MET A 1 124 ? 0.009 2.855 7.180 1.00 95.19 124 MET A N 1
ATOM 962 C CA . MET A 1 124 ? 0.953 2.175 6.284 1.00 95.19 124 MET A CA 1
ATOM 963 C C . MET A 1 124 ? 0.270 1.677 5.010 1.00 95.19 124 MET A C 1
ATOM 965 O O . MET A 1 124 ? 0.792 1.897 3.924 1.00 95.19 124 MET A O 1
ATOM 969 N N . LEU A 1 125 ? -0.909 1.060 5.123 1.00 94.69 125 LEU A N 1
ATOM 970 C CA . LEU A 1 125 ? -1.666 0.570 3.969 1.00 94.69 125 LEU A CA 1
ATOM 971 C C . LEU A 1 125 ? -2.220 1.691 3.096 1.00 94.69 125 LEU A C 1
ATOM 973 O O . LEU A 1 125 ? -2.250 1.548 1.873 1.00 94.69 125 LEU A O 1
ATOM 977 N N . MET A 1 126 ? -2.616 2.813 3.697 1.00 94.06 126 MET A N 1
ATOM 978 C CA . MET A 1 126 ? -3.011 3.999 2.944 1.00 94.06 126 MET A CA 1
ATOM 979 C C . MET A 1 126 ? -1.847 4.545 2.127 1.00 94.06 126 MET A C 1
ATOM 981 O O . MET A 1 126 ? -1.987 4.749 0.922 1.00 94.06 126 MET A O 1
ATOM 985 N N . LEU A 1 127 ? -0.681 4.699 2.758 1.00 94.06 127 LEU A N 1
ATOM 986 C CA . LEU A 1 127 ? 0.540 5.116 2.077 1.00 94.06 127 LEU A CA 1
ATOM 987 C C . LEU A 1 127 ? 0.959 4.104 1.002 1.00 94.06 127 LEU A C 1
ATOM 989 O O . LEU A 1 127 ? 1.345 4.518 -0.086 1.00 94.06 127 LEU A O 1
ATOM 993 N N . ALA A 1 128 ? 0.826 2.800 1.259 1.00 93.81 128 ALA A N 1
ATOM 994 C CA . ALA A 1 128 ? 1.138 1.742 0.299 1.00 93.81 128 ALA A CA 1
ATOM 995 C C . ALA A 1 128 ? 0.250 1.841 -0.949 1.00 93.81 128 ALA A C 1
ATOM 997 O O . ALA A 1 128 ? 0.741 1.831 -2.076 1.00 93.81 128 ALA A O 1
ATOM 998 N N . GLY A 1 129 ? -1.064 1.991 -0.748 1.00 92.06 129 GLY A N 1
ATOM 999 C CA . GLY A 1 129 ? -2.031 2.153 -1.828 1.00 92.06 129 GLY A CA 1
ATOM 1000 C C . GLY A 1 129 ? -1.803 3.438 -2.623 1.00 92.06 129 GLY A C 1
ATOM 1001 O O . GLY A 1 129 ? -1.804 3.400 -3.851 1.00 92.06 129 GLY A O 1
ATOM 1002 N N . MET A 1 130 ? -1.551 4.563 -1.947 1.00 90.19 130 MET A N 1
ATOM 1003 C CA . MET A 1 130 ? -1.214 5.834 -2.600 1.00 90.19 130 MET A CA 1
ATOM 1004 C C . MET A 1 130 ? 0.071 5.718 -3.419 1.00 90.19 130 MET A C 1
ATOM 1006 O O . MET A 1 130 ? 0.092 6.104 -4.588 1.00 90.19 130 MET A O 1
ATOM 1010 N N . LEU A 1 131 ? 1.118 5.135 -2.835 1.00 91.56 131 LEU A N 1
ATOM 1011 C CA . LEU A 1 131 ? 2.395 4.948 -3.506 1.00 91.56 131 LEU A CA 1
ATOM 1012 C C . LEU A 1 131 ? 2.258 4.020 -4.713 1.00 91.56 131 LEU A C 1
ATOM 1014 O O . LEU A 1 131 ? 2.819 4.318 -5.758 1.00 91.56 131 LEU A O 1
ATOM 1018 N N . GLN A 1 132 ? 1.432 2.977 -4.629 1.00 91.56 132 GLN A N 1
ATOM 1019 C CA . GLN A 1 132 ? 1.118 2.131 -5.778 1.00 91.56 132 GLN A CA 1
ATOM 1020 C C . GLN A 1 132 ? 0.438 2.908 -6.916 1.00 91.56 132 GLN A C 1
ATOM 1022 O O . GLN A 1 132 ? 0.721 2.645 -8.085 1.00 91.56 132 GLN A O 1
ATOM 1027 N N . ARG A 1 133 ? -0.440 3.880 -6.618 1.00 89.69 133 ARG A N 1
ATOM 1028 C CA . ARG A 1 133 ? -1.022 4.746 -7.663 1.00 89.69 133 ARG A CA 1
ATOM 1029 C C . ARG A 1 133 ? 0.054 5.610 -8.311 1.00 89.69 133 ARG A C 1
ATOM 1031 O O . ARG A 1 133 ? 0.140 5.643 -9.533 1.00 89.69 133 ARG A O 1
ATOM 1038 N N . VAL A 1 134 ? 0.896 6.255 -7.507 1.00 86.75 134 VAL A N 1
ATOM 1039 C CA . VAL A 1 134 ? 1.998 7.086 -8.015 1.00 86.75 134 VAL A CA 1
ATOM 1040 C C . VAL A 1 134 ? 2.971 6.249 -8.840 1.00 86.75 134 VAL A C 1
ATOM 1042 O O . VAL A 1 134 ? 3.343 6.638 -9.941 1.00 86.75 134 VAL A O 1
ATOM 1045 N N . ASN A 1 135 ? 3.337 5.065 -8.363 1.00 87.56 135 ASN A N 1
ATOM 1046 C CA . ASN A 1 135 ? 4.255 4.196 -9.072 1.00 87.56 135 ASN A CA 1
ATOM 1047 C C . ASN A 1 135 ? 3.649 3.656 -10.366 1.00 87.56 135 ASN A C 1
ATOM 1049 O O . ASN A 1 135 ? 4.310 3.666 -11.395 1.00 87.56 135 ASN A O 1
ATOM 1053 N N . GLY A 1 136 ? 2.385 3.236 -10.359 1.00 81.75 136 GLY A N 1
ATOM 1054 C CA . GLY A 1 136 ? 1.739 2.708 -11.559 1.00 81.75 136 GLY A CA 1
ATOM 1055 C C . GLY A 1 136 ? 1.467 3.752 -12.647 1.00 81.75 136 GLY A C 1
ATOM 1056 O O . GLY A 1 136 ? 1.453 3.391 -13.822 1.00 81.75 136 GLY A O 1
ATOM 1057 N N . PHE A 1 137 ? 1.265 5.024 -12.282 1.00 79.00 137 PHE A N 1
ATOM 1058 C CA . PHE A 1 137 ? 0.913 6.090 -13.234 1.00 79.00 137 PHE A CA 1
ATOM 1059 C C . PHE A 1 137 ? 2.045 7.078 -13.542 1.00 79.00 137 PHE A C 1
ATOM 1061 O O . PHE A 1 137 ? 2.007 7.713 -14.590 1.00 79.00 137 PHE A O 1
ATOM 1068 N N . LEU A 1 138 ? 3.029 7.224 -12.650 1.00 78.88 138 LEU A N 1
ATOM 1069 C CA . LEU A 1 138 ? 4.101 8.217 -12.759 1.00 78.88 138 LEU A CA 1
ATOM 1070 C C . LEU A 1 138 ? 5.475 7.549 -12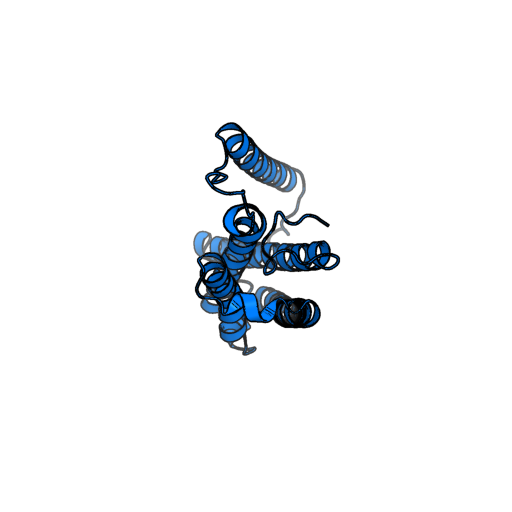.890 1.00 78.88 138 LEU A C 1
ATOM 1072 O O . LEU A 1 138 ? 6.118 7.677 -13.924 1.00 78.88 138 LEU A O 1
ATOM 1076 N N . ILE A 1 139 ? 5.915 6.801 -11.871 1.00 79.62 139 ILE A N 1
ATOM 1077 C CA . ILE A 1 139 ? 7.289 6.251 -11.813 1.00 79.62 139 ILE A CA 1
ATOM 1078 C C . ILE A 1 139 ? 7.491 5.096 -12.795 1.00 79.62 139 ILE A C 1
ATOM 1080 O O . ILE A 1 139 ? 8.537 4.957 -13.424 1.00 79.62 139 ILE A O 1
ATOM 1084 N N . GLY A 1 140 ? 6.482 4.243 -12.912 1.00 72.88 140 GLY A N 1
ATOM 1085 C CA . GLY A 1 140 ? 6.472 3.104 -13.810 1.00 72.88 140 GLY A CA 1
ATOM 1086 C C . GLY A 1 140 ? 6.199 3.503 -15.252 1.00 72.88 140 GLY A C 1
ATOM 1087 O O . GLY A 1 140 ? 6.354 2.656 -16.122 1.00 72.88 140 GLY A O 1
ATOM 1088 N N . TYR A 1 141 ? 5.804 4.748 -15.529 1.00 75.81 141 TYR A N 1
ATOM 1089 C CA . TYR A 1 141 ? 5.572 5.205 -16.891 1.00 75.81 141 TYR A CA 1
ATOM 1090 C C . TYR A 1 141 ? 6.917 5.515 -17.553 1.00 75.81 141 TYR A C 1
ATOM 1092 O O . TYR A 1 141 ? 7.602 6.475 -17.210 1.00 75.81 141 TYR A O 1
ATOM 1100 N N . MET A 1 142 ? 7.317 4.659 -18.491 1.00 69.25 142 MET A N 1
ATOM 1101 C CA . MET A 1 142 ? 8.532 4.821 -19.279 1.00 69.25 142 MET A CA 1
ATOM 1102 C C . MET A 1 142 ? 8.257 5.843 -20.381 1.00 69.25 142 MET A C 1
ATOM 1104 O O . MET A 1 142 ? 7.978 5.500 -21.532 1.00 69.25 142 MET A O 1
ATOM 1108 N N . THR A 1 143 ? 8.296 7.121 -20.016 1.00 60.31 143 THR A N 1
ATOM 1109 C CA . THR A 1 143 ? 8.429 8.205 -20.983 1.00 60.31 143 THR A CA 1
ATOM 1110 C C . THR A 1 143 ? 9.781 8.037 -21.674 1.00 60.31 143 THR A C 1
ATOM 1112 O O . THR A 1 143 ? 10.799 7.867 -21.009 1.00 60.31 143 THR A O 1
ATOM 1115 N N . GLY A 1 144 ? 9.795 7.978 -23.010 1.00 59.28 144 GLY A N 1
ATOM 1116 C CA . GLY A 1 144 ? 11.032 7.809 -23.786 1.00 59.28 144 GLY A CA 1
ATOM 1117 C C . GLY A 1 144 ? 12.103 8.856 -23.441 1.00 59.28 144 GLY A C 1
ATOM 1118 O O . GLY A 1 144 ? 11.826 9.821 -22.726 1.00 59.28 144 GLY A O 1
ATOM 1119 N N . GLU A 1 145 ? 13.326 8.676 -23.950 1.00 56.56 145 GLU A N 1
ATOM 1120 C CA . GLU A 1 145 ? 14.472 9.527 -23.590 1.00 56.56 145 GLU A CA 1
ATOM 1121 C C . GLU A 1 145 ? 14.134 11.033 -23.586 1.00 56.56 145 GLU A C 1
ATOM 1123 O O . GLU A 1 145 ? 13.634 11.586 -24.568 1.00 56.56 145 GLU A O 1
ATOM 1128 N N . GLY A 1 146 ? 14.402 11.695 -22.454 1.00 60.41 146 GLY A N 1
ATOM 1129 C CA . GLY A 1 146 ? 14.277 13.147 -22.282 1.00 60.41 146 GLY A CA 1
ATOM 1130 C C . GLY A 1 146 ? 12.916 13.667 -21.805 1.00 60.41 146 GLY A C 1
ATOM 1131 O O . GLY A 1 146 ? 12.822 14.842 -21.455 1.00 60.41 146 GLY A O 1
ATOM 1132 N N . TRP A 1 147 ? 11.879 12.830 -21.729 1.00 57.03 147 TRP A N 1
ATOM 1133 C CA . TRP A 1 147 ? 10.569 13.240 -21.217 1.00 57.03 147 TRP A CA 1
ATOM 1134 C C . TRP A 1 147 ? 10.378 12.748 -19.786 1.00 57.03 147 TRP A C 1
ATOM 1136 O O . TRP A 1 147 ? 10.570 11.573 -19.511 1.00 57.03 147 TRP A O 1
ATOM 1146 N N . ASN A 1 148 ? 9.974 13.633 -18.877 1.00 65.25 148 ASN A N 1
ATOM 1147 C CA .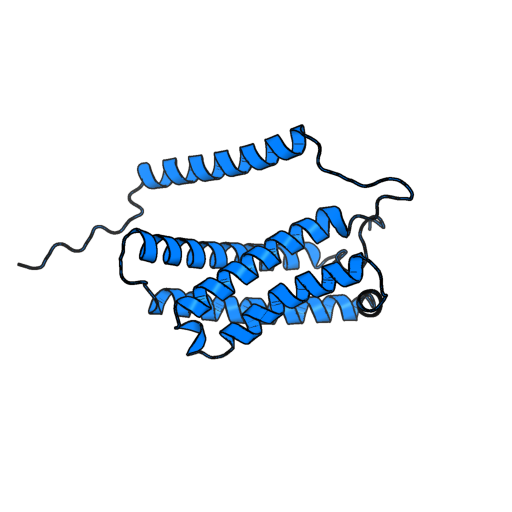 ASN A 1 148 ? 9.520 13.278 -17.534 1.00 65.25 148 ASN A CA 1
ATOM 1148 C C . ASN A 1 148 ? 8.092 13.802 -17.396 1.00 65.25 148 ASN A C 1
ATOM 1150 O O . ASN A 1 148 ? 7.867 15.005 -17.535 1.00 65.25 148 ASN A O 1
ATOM 1154 N N . TYR A 1 149 ? 7.120 12.917 -17.179 1.00 67.75 149 TYR A N 1
ATOM 1155 C CA . TYR A 1 149 ? 5.741 13.349 -16.971 1.00 67.75 149 TYR A CA 1
ATOM 1156 C C . TYR A 1 149 ? 5.592 13.927 -15.560 1.00 67.75 149 TYR A C 1
ATOM 1158 O O . TYR A 1 149 ? 5.847 13.253 -14.562 1.00 67.75 149 TYR A O 1
ATOM 1166 N N . PHE A 1 150 ? 5.176 15.188 -15.488 1.00 74.25 150 PHE A N 1
ATOM 1167 C CA . PHE A 1 150 ? 4.794 15.856 -14.252 1.00 74.25 150 PHE A CA 1
ATOM 1168 C C . PHE A 1 150 ? 3.389 16.431 -14.442 1.00 74.25 150 PHE A C 1
ATOM 1170 O O . PHE A 1 150 ? 3.150 17.063 -15.476 1.00 74.25 150 PHE A O 1
ATOM 1177 N N . PRO A 1 151 ? 2.464 16.215 -13.490 1.00 73.88 151 PRO A N 1
ATOM 1178 C CA . PRO A 1 151 ? 1.083 16.639 -13.651 1.00 73.88 151 PRO A CA 1
ATOM 1179 C C . PRO A 1 151 ? 1.000 18.151 -13.858 1.00 73.88 151 PRO A C 1
ATOM 1181 O O . PRO A 1 151 ? 1.575 18.952 -13.117 1.00 73.88 151 PRO A O 1
ATOM 1184 N N . SER A 1 152 ? 0.262 18.534 -14.887 1.00 83.62 152 SER A N 1
ATOM 1185 C CA . SER A 1 152 ? -0.043 19.916 -15.212 1.00 83.62 152 SER A CA 1
ATOM 1186 C C . SER A 1 152 ? -1.003 20.526 -14.187 1.00 83.62 152 SER A C 1
ATOM 1188 O O . SER A 1 152 ? -1.750 19.838 -13.486 1.00 83.62 152 SER A O 1
ATOM 1190 N N . PHE A 1 153 ? -1.016 21.857 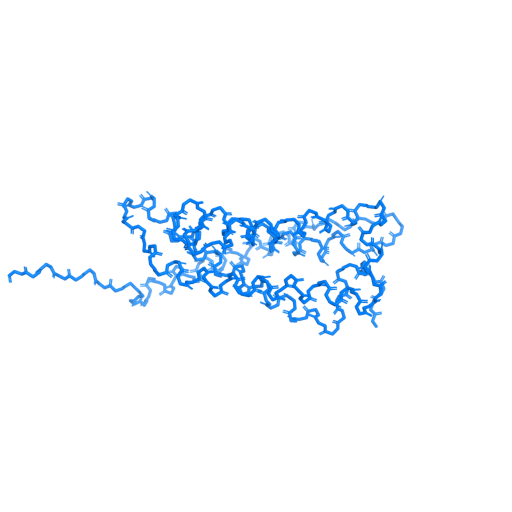-14.108 1.00 84.69 153 PHE A N 1
ATOM 1191 C CA . PHE A 1 153 ? -1.899 22.575 -13.188 1.00 84.69 153 PHE A CA 1
ATOM 1192 C C . PHE A 1 153 ? -3.394 22.206 -13.354 1.00 84.69 153 PHE A C 1
ATOM 1194 O O . PHE A 1 153 ? -4.056 21.987 -12.337 1.00 84.69 153 PHE A O 1
ATOM 1201 N N . PRO A 1 154 ? -3.941 22.043 -14.579 1.00 86.81 154 PRO A N 1
ATOM 1202 C CA . PRO A 1 154 ? -5.307 21.551 -14.760 1.00 86.81 154 PRO A CA 1
ATOM 1203 C C . PRO A 1 154 ? -5.542 20.129 -14.227 1.00 86.81 154 PRO A C 1
ATOM 1205 O O . PRO A 1 154 ? -6.583 19.880 -13.627 1.00 86.81 154 PRO A O 1
ATOM 1208 N N . GLU A 1 155 ? -4.593 19.202 -14.390 1.00 81.62 155 GLU A N 1
ATOM 1209 C CA . GLU A 1 155 ? -4.718 17.826 -13.871 1.00 81.62 155 GLU A CA 1
ATOM 1210 C C . GLU A 1 155 ? -4.758 17.805 -12.338 1.00 81.62 155 GLU A C 1
ATOM 1212 O O . GLU A 1 155 ? -5.542 17.065 -11.730 1.00 81.62 155 GLU A O 1
ATOM 1217 N N . LEU A 1 156 ? -3.971 18.678 -11.702 1.00 84.81 156 LEU A N 1
ATOM 1218 C CA . LEU A 1 156 ? -4.016 18.868 -10.257 1.00 84.81 156 LEU A CA 1
ATOM 1219 C C . LEU A 1 156 ? -5.372 19.437 -9.812 1.00 84.81 156 LEU A C 1
ATOM 1221 O O . LEU A 1 156 ? -5.964 18.925 -8.863 1.00 84.81 156 LEU A O 1
ATOM 1225 N N . LEU A 1 157 ? -5.895 20.449 -10.514 1.00 88.56 157 LEU A N 1
ATOM 1226 C CA . LEU A 1 157 ? -7.207 21.033 -10.217 1.00 88.56 157 LEU A CA 1
ATOM 1227 C C . LEU A 1 157 ? -8.344 20.019 -10.348 1.00 88.56 157 LEU A C 1
ATOM 1229 O O . LEU A 1 157 ? -9.233 20.007 -9.502 1.00 88.56 157 LEU A O 1
ATOM 1233 N N . VAL A 1 158 ? -8.312 19.154 -11.364 1.00 87.25 158 VAL A N 1
ATOM 1234 C CA . VAL A 1 158 ? -9.308 18.083 -11.524 1.00 87.25 158 VAL A CA 1
ATOM 1235 C C . VAL A 1 158 ? -9.244 17.108 -10.350 1.00 87.25 158 VAL A C 1
ATOM 1237 O O . VAL A 1 158 ? -10.280 16.755 -9.792 1.00 87.25 158 VAL A O 1
ATOM 1240 N N . THR A 1 159 ? -8.039 16.725 -9.924 1.00 82.88 159 THR A N 1
ATOM 1241 C CA . THR A 1 159 ? -7.847 15.812 -8.786 1.00 82.88 159 THR A CA 1
ATOM 1242 C C . THR A 1 159 ? -8.373 16.422 -7.485 1.00 82.88 159 THR A C 1
ATOM 1244 O O . THR A 1 159 ? -9.144 15.790 -6.764 1.00 82.88 159 THR A O 1
ATOM 1247 N N . VAL A 1 160 ? -8.016 17.679 -7.204 1.00 86.25 160 VAL A N 1
ATOM 1248 C CA . VAL A 1 160 ? -8.495 18.409 -6.019 1.00 86.25 160 VAL A CA 1
ATOM 1249 C C . VAL A 1 160 ? -10.008 18.626 -6.081 1.00 86.25 160 VAL A C 1
ATOM 1251 O O . VAL A 1 160 ? -10.694 18.457 -5.075 1.00 86.25 160 VAL A O 1
ATOM 1254 N N . GLY A 1 161 ? -10.539 18.957 -7.259 1.00 90.06 161 GLY A N 1
ATOM 1255 C CA . GLY A 1 161 ? -11.968 19.145 -7.487 1.00 90.06 161 GLY A CA 1
ATOM 1256 C C . GLY A 1 161 ? -12.774 17.870 -7.250 1.00 90.06 161 GLY A C 1
ATOM 1257 O O . GLY A 1 161 ? -13.829 17.934 -6.624 1.00 90.06 161 GLY A O 1
ATOM 1258 N N . LEU A 1 162 ? -12.257 16.714 -7.675 1.00 89.44 162 LEU A N 1
ATOM 1259 C CA . LEU A 1 162 ? -12.892 15.420 -7.431 1.00 89.44 162 LEU A CA 1
ATOM 1260 C C . LEU A 1 162 ? -12.935 15.092 -5.933 1.00 89.44 162 LEU A C 1
ATOM 1262 O O . LEU A 1 162 ? -14.001 14.768 -5.420 1.00 89.44 162 LEU A O 1
ATOM 1266 N N . ILE A 1 163 ? -11.820 15.266 -5.215 1.00 86.56 163 ILE A N 1
ATOM 1267 C CA . ILE A 1 163 ? -11.764 15.048 -3.758 1.00 86.56 163 ILE A CA 1
ATOM 1268 C C . ILE A 1 163 ? -12.737 15.990 -3.032 1.00 86.56 163 ILE A C 1
ATOM 1270 O O . ILE A 1 163 ? -13.491 15.568 -2.155 1.00 86.56 163 ILE A O 1
ATOM 1274 N N . ALA A 1 164 ? -12.757 17.273 -3.406 1.00 87.75 164 ALA A N 1
ATOM 1275 C CA . ALA A 1 164 ? -13.673 18.249 -2.821 1.00 87.75 164 ALA A CA 1
ATOM 1276 C C . ALA A 1 164 ? -15.143 17.883 -3.083 1.00 87.75 164 ALA A C 1
ATOM 1278 O O . ALA A 1 164 ? -15.982 18.009 -2.189 1.00 87.75 164 ALA A O 1
ATOM 1279 N N . PHE A 1 165 ? -15.451 17.397 -4.288 1.00 92.00 165 PHE A N 1
ATOM 1280 C CA . PHE A 1 165 ? -16.780 16.916 -4.645 1.00 92.00 165 PHE A CA 1
ATOM 1281 C C . PHE A 1 165 ? -17.179 15.671 -3.843 1.00 92.00 165 PHE A C 1
ATOM 1283 O O . PHE A 1 165 ? -18.299 15.621 -3.340 1.00 92.00 165 PHE A O 1
ATOM 1290 N N . GLU A 1 166 ? -16.279 14.701 -3.662 1.00 84.94 166 GLU A N 1
ATOM 1291 C CA . GLU A 1 166 ? -16.524 13.505 -2.842 1.00 84.94 166 GLU A CA 1
ATOM 1292 C C . GLU A 1 166 ? -16.833 13.867 -1.383 1.00 84.94 166 GLU A C 1
ATOM 1294 O O . GLU A 1 166 ? -17.819 13.385 -0.819 1.00 84.94 166 GLU A O 1
ATOM 1299 N N . ILE A 1 167 ? -16.056 14.780 -0.788 1.00 85.69 167 ILE A N 1
ATOM 1300 C CA . ILE A 1 167 ? -16.296 15.282 0.574 1.00 85.69 167 ILE A CA 1
ATOM 1301 C C . ILE A 1 167 ? -17.653 15.990 0.659 1.00 85.69 167 ILE A C 1
ATOM 1303 O O . ILE A 1 167 ? -18.423 15.758 1.594 1.00 85.69 167 ILE A O 1
ATOM 1307 N N . LEU A 1 168 ? -17.974 16.844 -0.318 1.00 89.75 168 LEU A N 1
ATOM 1308 C CA . LEU A 1 168 ? -19.258 17.539 -0.365 1.00 89.75 168 LEU A CA 1
ATOM 1309 C C . LEU A 1 168 ? -20.424 16.548 -0.472 1.00 89.75 168 LEU A C 1
ATOM 1311 O O . LEU A 1 168 ? -21.393 16.665 0.279 1.00 89.75 168 LEU A O 1
ATOM 1315 N N . ALA A 1 169 ? -20.322 15.561 -1.365 1.00 87.25 169 ALA A N 1
ATOM 1316 C CA . ALA A 1 169 ? -21.326 14.518 -1.539 1.00 87.25 169 ALA A CA 1
ATOM 1317 C C . ALA A 1 169 ? -21.534 13.728 -0.239 1.00 87.25 169 ALA A C 1
ATOM 1319 O O . ALA A 1 169 ? -22.676 13.546 0.187 1.00 87.25 169 ALA A O 1
ATOM 1320 N N . TYR A 1 170 ? -20.449 13.345 0.442 1.00 81.81 170 TYR A N 1
ATOM 1321 C CA . TYR A 1 170 ? -20.507 12.688 1.748 1.00 81.81 170 TYR A CA 1
ATOM 1322 C C . TYR A 1 170 ? -21.251 13.536 2.793 1.00 81.81 170 TYR A C 1
ATOM 1324 O O . TYR A 1 170 ? -22.192 13.051 3.426 1.00 81.81 170 TYR A O 1
ATOM 1332 N N . ILE A 1 171 ? -20.901 14.822 2.934 1.00 83.75 171 ILE A N 1
ATOM 1333 C CA . ILE A 1 171 ? -21.552 15.737 3.889 1.00 83.75 171 ILE A CA 1
ATOM 1334 C C . ILE A 1 171 ? -23.049 15.877 3.589 1.00 83.75 171 ILE A C 1
ATOM 1336 O O . ILE A 1 171 ? -23.869 15.849 4.510 1.00 83.75 171 ILE A O 1
ATOM 1340 N N . VAL A 1 172 ? -23.418 16.029 2.314 1.00 86.94 172 VAL A N 1
ATOM 1341 C CA . VAL A 1 172 ? -24.820 16.153 1.893 1.00 86.94 172 VAL A CA 1
ATOM 1342 C C . VAL A 1 172 ? -25.603 14.886 2.237 1.00 86.94 172 VAL A C 1
ATOM 1344 O O . VAL A 1 172 ? -26.696 14.989 2.792 1.00 86.94 172 VAL A O 1
ATOM 1347 N N . ILE A 1 173 ? -25.043 13.702 1.975 1.00 85.25 173 ILE A N 1
ATOM 1348 C CA . ILE A 1 173 ? -25.687 12.416 2.275 1.00 85.25 173 ILE A CA 1
ATOM 1349 C C . ILE A 1 173 ? -25.896 12.252 3.784 1.00 85.25 173 ILE A C 1
ATOM 1351 O O . ILE A 1 173 ? -27.022 12.004 4.214 1.00 85.25 173 ILE A O 1
ATOM 1355 N N . VAL A 1 174 ? -24.854 12.451 4.596 1.00 79.44 174 VAL A N 1
ATOM 1356 C CA . VAL A 1 174 ? -24.934 12.277 6.059 1.00 79.44 174 VAL A CA 1
ATOM 1357 C C . VAL A 1 174 ? -25.866 13.301 6.711 1.00 79.44 174 VAL A C 1
ATOM 1359 O O . VAL A 1 174 ? -26.527 12.989 7.696 1.00 79.44 174 VAL A O 1
ATOM 1362 N N . ARG A 1 175 ? -25.967 14.522 6.168 1.00 79.06 175 ARG A N 1
ATOM 1363 C CA . ARG A 1 175 ? -26.935 15.518 6.658 1.00 79.06 175 ARG A CA 1
ATOM 1364 C C . ARG A 1 175 ? -28.368 15.235 6.216 1.00 79.06 175 ARG A C 1
ATOM 1366 O O . ARG A 1 175 ? -29.297 15.658 6.900 1.00 79.06 175 ARG A O 1
ATOM 1373 N N . ARG A 1 176 ? -28.569 14.582 5.067 1.00 81.31 176 ARG A N 1
ATOM 1374 C CA . ARG A 1 176 ? -29.908 14.335 4.512 1.00 81.31 176 ARG A CA 1
ATOM 1375 C C . ARG A 1 176 ? -30.543 13.049 5.033 1.00 81.31 176 ARG A C 1
ATOM 1377 O O . ARG A 1 176 ? -31.769 13.014 5.153 1.00 81.31 176 ARG A O 1
ATOM 1384 N N . PHE A 1 177 ? -29.740 12.029 5.330 1.00 78.62 177 PHE A N 1
ATOM 1385 C CA . PHE A 1 177 ? -30.195 10.716 5.785 1.00 78.62 177 PHE A CA 1
ATOM 1386 C C . PHE A 1 177 ? -29.741 10.437 7.229 1.00 78.62 177 PHE A C 1
ATOM 1388 O O . PHE A 1 177 ? -28.624 10.798 7.593 1.00 78.62 177 PHE A O 1
ATOM 1395 N N . PRO A 1 178 ? -30.565 9.783 8.070 1.00 63.59 178 PRO A N 1
ATOM 1396 C CA . PRO A 1 178 ? -30.172 9.400 9.424 1.00 63.59 178 PRO A CA 1
ATOM 1397 C C . PRO A 1 178 ? -29.206 8.204 9.376 1.00 63.59 178 PRO A C 1
ATOM 1399 O O . PRO A 1 178 ? -29.621 7.053 9.457 1.00 63.59 178 PRO A O 1
ATOM 1402 N N . VAL A 1 179 ? -27.911 8.478 9.189 1.00 59.84 179 VAL A N 1
ATOM 1403 C CA . VAL A 1 179 ? -26.858 7.443 9.090 1.00 59.84 179 VAL A CA 1
ATOM 1404 C C . VAL A 1 179 ? -26.277 7.069 10.465 1.00 59.84 179 VAL A C 1
ATOM 1406 O O . VAL A 1 179 ? -25.744 5.976 10.636 1.00 59.84 179 VAL A O 1
ATOM 1409 N N . LEU A 1 180 ? -26.402 7.945 11.468 1.00 55.53 180 LEU A N 1
ATOM 1410 C CA . LEU A 1 180 ? -25.955 7.680 12.839 1.00 55.53 180 LEU A CA 1
ATOM 1411 C C . LEU A 1 180 ? -27.087 7.018 13.646 1.00 55.53 180 LEU A C 1
ATOM 1413 O O . LEU A 1 180 ? -28.163 7.613 13.750 1.00 55.53 180 LEU A O 1
ATOM 1417 N N . PRO A 1 181 ? -26.875 5.831 14.249 1.00 53.91 181 PRO A N 1
ATOM 1418 C CA . PRO A 1 181 ? -27.788 5.300 15.253 1.00 53.91 181 PRO A CA 1
ATOM 1419 C C . PRO A 1 181 ? -27.911 6.315 16.393 1.00 53.91 181 PRO A C 1
ATOM 1421 O O . PRO A 1 181 ? -26.897 6.769 16.927 1.00 53.91 181 PRO A O 1
ATOM 1424 N N . GLY A 1 182 ? -29.141 6.696 16.741 1.00 48.62 182 GLY A N 1
ATOM 1425 C CA . GLY A 1 182 ? -29.390 7.542 17.904 1.00 48.62 182 GLY A CA 1
ATOM 1426 C C . GLY A 1 182 ? -28.819 6.885 19.159 1.00 48.62 182 GLY A C 1
ATOM 1427 O O . GLY A 1 182 ? -28.973 5.677 19.345 1.00 48.62 182 GLY A O 1
ATOM 1428 N N . GLU A 1 183 ? -28.141 7.678 19.990 1.00 49.16 183 GLU A N 1
ATOM 1429 C CA . GLU A 1 183 ? -27.702 7.292 21.334 1.00 49.16 183 GLU A CA 1
ATOM 1430 C C . GLU A 1 183 ? -28.855 6.532 22.033 1.00 49.16 183 GLU A C 1
ATOM 1432 O O . GLU A 1 183 ? -29.978 7.053 22.046 1.00 49.16 183 GLU A O 1
ATOM 1437 N N . PRO A 1 184 ? -28.653 5.314 22.575 1.00 50.91 184 PRO A N 1
ATOM 1438 C CA . PRO A 1 184 ? -29.707 4.646 23.323 1.00 50.91 184 PRO A CA 1
ATOM 1439 C C . PRO A 1 184 ? -30.092 5.546 24.498 1.00 50.91 184 PRO A C 1
ATOM 1441 O O . PRO A 1 184 ? -29.232 5.927 25.295 1.00 50.91 184 PRO A O 1
ATOM 1444 N N . ALA A 1 185 ? -31.369 5.923 24.577 1.00 48.31 185 ALA A N 1
ATOM 1445 C CA . ALA A 1 185 ? -31.883 6.718 25.683 1.00 48.31 185 ALA A CA 1
ATOM 1446 C C . ALA A 1 185 ? -31.542 6.026 27.018 1.00 48.31 185 ALA A C 1
ATOM 1448 O O . ALA A 1 185 ? -31.657 4.798 27.100 1.00 48.31 185 ALA A O 1
ATOM 1449 N N . PRO A 1 186 ? -31.115 6.772 28.054 1.00 52.16 186 PRO A N 1
ATOM 1450 C CA . PRO A 1 186 ? -30.833 6.183 29.354 1.00 52.16 186 PRO A CA 1
ATOM 1451 C C . PRO A 1 186 ? -32.097 5.488 29.868 1.00 52.16 186 PRO A C 1
ATOM 1453 O O . PRO A 1 186 ? -33.169 6.091 29.923 1.00 52.16 186 PRO A O 1
ATOM 1456 N N . ALA A 1 187 ? -31.968 4.202 30.197 1.00 54.09 187 ALA A N 1
ATOM 1457 C CA . ALA A 1 187 ? -33.029 3.447 30.842 1.00 54.09 187 ALA A CA 1
ATOM 1458 C C . ALA A 1 187 ? -33.268 4.056 32.232 1.00 54.09 187 ALA A C 1
ATOM 1460 O O . ALA A 1 187 ? -32.386 3.994 33.091 1.00 54.09 187 ALA A O 1
ATOM 1461 N N . HIS A 1 188 ? -34.420 4.706 32.394 1.00 44.81 188 HIS A N 1
ATOM 1462 C CA . HIS A 1 188 ? -34.958 5.128 33.684 1.00 44.81 188 HIS A CA 1
ATOM 1463 C C . HIS A 1 188 ? -35.586 3.944 34.419 1.00 44.81 188 HIS A C 1
ATOM 1465 O O . HIS A 1 188 ? -36.204 3.094 33.735 1.00 44.81 188 HIS A O 1
#

Mean predicted aligned error: 8.59 Å

Sequence (188 aa):
YGYQVHPLWQSGVLLPLIYLMTSIMLGFSAVIFEATLSSVGFKRQLETPLLGKLCDVLWGMLLLFIALRVAELAWRGALPTAFVLDTQAVWFWIESALFVAPALLLASPAARRHPGRLFAGAVMLMLAGMLQRVNGFLIGYMTGEGWNYFPSFPELLVTVGLIAFEILAYIVIVRRFPVLPGEPAPAH

Solvent-accessible surface area (backbone atoms only — not comparable to full-atom values): 10446 Å² total; per-residue (Å²): 135,79,88,45,42,39,66,90,60,51,47,69,89,50,37,66,56,55,54,48,53,42,49,53,50,29,53,56,18,48,50,50,43,52,51,50,52,48,18,64,74,69,72,44,84,64,63,42,76,60,53,20,54,54,42,54,54,47,50,55,51,48,54,51,47,54,52,49,53,52,51,54,30,52,73,70,65,35,51,66,59,56,72,44,97,46,75,59,22,53,54,49,50,53,38,49,46,30,53,48,49,32,52,62,62,44,63,44,77,68,34,34,53,34,70,71,48,46,42,52,30,20,52,34,37,38,51,23,42,51,44,45,51,46,36,58,68,48,68,26,39,54,55,60,95,94,50,76,88,70,86,48,73,67,59,50,50,52,54,52,48,50,54,54,48,53,54,48,53,50,53,52,48,58,74,74,41,92,76,69,81,75,79,78,74,80,86,127

Secondary structure (DSSP, 8-state):
--TTB-TTT--GGGHHHHHHHHHHHHHHHHHHHHHHHHHHHTTPPP-HHHHHHHHHHHHHHHHHHHHHHHHHHHHTT-GGGGGS-SHHHHHHHHHHHHHHHHHHHT-STTGGG-HHHHHHHHHHHHHHHHHHHHIIIIITB---TT------HHHHHHHHHHHHHHHHHHHHHHHHS--SPP-PPP--

Radius of gyration: 19.76 Å; Cα contacts (8 Å, |Δi|>4): 153; chains: 1; bounding box: 55×39×59 Å

pLDDT: mean 83.29, std 11.71, range [43.31, 95.81]

Foldseek 3Di:
DDPQFALLQCLDPCNVVLLVLLVVLLVLLVVLQVLLVCCVVVVHDRPLVVQLVSVVVSLVSLVVSLVCSVVSCVVVVVVVVLVPPDPLVVLSVVLSCLSVVLNVQVVDSVSSSDSVSSNVSSVSSNVSSVSSVCSNPAVRGRDDPPDHDDDDPVSVVVVVVVVVVVVVVVVVPVVVDVPDDPDPDPDD

Nearest PDB structures (foldseek):
  8jh6-assembly1_B  TM=4.531E-01  e=1.256E+00  synthetic construct
  8tn6-assembly1_C  TM=4.617E-01  e=3.079E+00  synthetic construct
  1ktm-assembly1_A  TM=3.496E-01  e=1.780E+00  Gallus gallus
  7w8i-assembly1_A  TM=3.441E-01  e=7.548E+00  Homo sapiens
  7w9u-assembly3_C  TM=3.737E-01  e=9.683E+00  Homo sapiens